Protein AF-A0A2S7WQJ2-F1 (afdb_monomer_lite)

pLDDT: mean 90.13, std 9.01, range [55.34, 98.56]

Structure (mmCIF, N/CA/C/O backbone):
data_AF-A0A2S7WQJ2-F1
#
_entry.id   AF-A0A2S7WQJ2-F1
#
loop_
_atom_site.group_PDB
_atom_site.id
_atom_site.type_symbol
_atom_site.label_atom_id
_atom_site.label_alt_id
_atom_site.label_comp_id
_atom_site.label_asym_id
_atom_site.label_entity_id
_atom_site.label_seq_id
_atom_site.pdbx_PDB_ins_code
_atom_site.Cartn_x
_atom_site.Cartn_y
_atom_site.Cartn_z
_atom_site.occupancy
_atom_site.B_iso_or_equiv
_atom_site.auth_seq_id
_atom_site.auth_comp_id
_atom_site.auth_asym_id
_atom_site.auth_atom_id
_atom_site.pdbx_PDB_model_num
ATOM 1 N N . MET A 1 1 ? -15.893 13.117 28.201 1.00 55.34 1 MET A N 1
ATOM 2 C CA . MET A 1 1 ? -14.650 12.796 27.458 1.00 55.34 1 MET A CA 1
ATOM 3 C C . MET A 1 1 ? -14.323 13.972 26.540 1.00 55.34 1 MET A C 1
ATOM 5 O O . MET A 1 1 ? -15.235 14.460 25.887 1.00 55.34 1 MET A O 1
ATOM 9 N N . LYS A 1 2 ? -13.095 14.519 26.555 1.00 57.72 2 LYS A N 1
ATOM 10 C CA . LYS A 1 2 ? -12.801 15.784 25.847 1.00 57.72 2 LYS A CA 1
ATOM 11 C C . LYS A 1 2 ? -12.823 15.557 24.320 1.00 57.72 2 LYS A C 1
ATOM 13 O O . LYS A 1 2 ? -11.988 14.787 23.847 1.00 57.72 2 LYS A O 1
ATOM 18 N N . PRO A 1 3 ? -13.682 16.249 23.545 1.00 74.06 3 PRO A N 1
ATOM 19 C CA . PRO A 1 3 ? -13.828 16.050 22.093 1.00 74.06 3 PRO A CA 1
ATOM 20 C C . PRO A 1 3 ? -12.509 16.197 21.312 1.00 74.06 3 PRO A C 1
ATOM 22 O O . PRO A 1 3 ? -12.320 15.578 20.270 1.00 74.06 3 PRO A O 1
ATOM 25 N N . LYS A 1 4 ? -11.538 16.936 21.863 1.00 71.38 4 LYS A N 1
ATOM 26 C CA . LYS A 1 4 ? -10.197 17.109 21.285 1.00 71.38 4 LYS A CA 1
ATOM 27 C C . LYS A 1 4 ? -9.395 15.804 21.138 1.00 71.38 4 LYS A C 1
ATOM 29 O O . LYS A 1 4 ? -8.679 15.662 20.154 1.00 71.38 4 LYS A O 1
ATOM 34 N N . LEU A 1 5 ? -9.500 14.856 22.077 1.00 70.69 5 LEU A N 1
ATOM 35 C CA . LEU A 1 5 ? -8.708 13.612 22.030 1.00 70.69 5 LEU A CA 1
ATOM 36 C C . LEU A 1 5 ? -9.205 12.647 20.945 1.00 70.69 5 LEU A C 1
ATOM 38 O O . LEU A 1 5 ? -8.396 11.973 20.311 1.00 70.69 5 LEU A O 1
ATOM 42 N N . LEU A 1 6 ? -10.518 12.631 20.696 1.00 76.50 6 LEU A N 1
ATOM 43 C CA . LEU A 1 6 ? -11.130 11.813 19.647 1.00 76.50 6 LEU A CA 1
ATOM 44 C C . LEU A 1 6 ? -10.655 12.259 18.253 1.00 76.50 6 LEU A C 1
ATOM 46 O O . LEU A 1 6 ? -10.334 11.432 17.402 1.00 76.50 6 LEU A O 1
ATOM 50 N N . ASN A 1 7 ? -10.528 13.576 18.058 1.00 84.50 7 ASN A N 1
ATOM 51 C CA . ASN A 1 7 ? -10.046 14.160 16.809 1.00 84.50 7 ASN A CA 1
ATOM 52 C C . ASN A 1 7 ? -8.595 13.758 16.509 1.00 84.50 7 ASN A C 1
ATOM 54 O O . ASN A 1 7 ? -8.299 13.348 15.391 1.00 84.50 7 ASN A O 1
ATOM 58 N N . ILE A 1 8 ? -7.695 13.821 17.499 1.00 88.06 8 ILE A N 1
ATOM 59 C CA . ILE A 1 8 ? -6.273 13.476 17.307 1.00 88.06 8 ILE A CA 1
ATOM 60 C C . ILE A 1 8 ? -6.120 12.025 16.850 1.00 88.06 8 ILE A C 1
ATOM 62 O O . ILE A 1 8 ? -5.426 11.759 15.872 1.00 88.06 8 ILE A O 1
ATOM 66 N N . GLN A 1 9 ? -6.795 11.089 17.519 1.00 88.75 9 GLN A N 1
ATOM 67 C CA . GLN A 1 9 ? -6.731 9.676 17.154 1.00 88.75 9 GLN A CA 1
ATOM 68 C C . GLN A 1 9 ? -7.254 9.428 15.735 1.00 88.75 9 GLN A C 1
ATOM 70 O O . GLN A 1 9 ? -6.659 8.657 14.985 1.00 88.75 9 GLN A O 1
ATOM 75 N N . PHE A 1 10 ? -8.344 10.096 15.355 1.00 89.94 10 PHE A N 1
ATOM 76 C CA . PHE A 1 10 ? -8.916 9.989 14.018 1.00 89.94 10 PHE A CA 1
ATOM 77 C C . PHE A 1 10 ? -7.954 10.480 12.929 1.00 89.94 10 PHE A C 1
ATOM 79 O O . PHE A 1 10 ? -7.767 9.795 11.922 1.00 89.94 10 PHE A O 1
ATOM 86 N N . TYR A 1 11 ? -7.310 11.632 13.134 1.00 93.44 11 TYR A N 1
ATOM 87 C CA . TYR A 1 11 ? -6.306 12.142 12.197 1.00 93.44 11 TYR A CA 1
ATOM 88 C C . TYR A 1 11 ? -5.066 11.251 12.141 1.00 93.44 11 TYR A C 1
ATOM 90 O O . TYR A 1 11 ? -4.542 11.012 11.055 1.00 93.44 11 TYR A O 1
ATOM 98 N N . LEU A 1 12 ? -4.640 10.703 13.280 1.00 94.94 12 LEU A N 1
ATOM 99 C CA . LEU A 1 12 ? -3.506 9.788 13.351 1.00 94.94 12 LEU A CA 1
ATOM 100 C C . LEU A 1 12 ? -3.778 8.500 12.566 1.00 94.94 12 LEU A C 1
ATOM 102 O O . LEU A 1 12 ? -2.970 8.114 11.727 1.00 94.94 12 LEU A O 1
ATOM 106 N N . PHE A 1 13 ? -4.949 7.889 12.764 1.00 94.69 13 PHE A N 1
ATOM 107 C CA . PHE A 1 13 ? -5.377 6.725 11.990 1.00 94.69 13 PHE A CA 1
ATOM 108 C C . PHE A 1 13 ? -5.424 7.034 10.490 1.00 94.69 13 PHE A C 1
ATOM 110 O O . PHE A 1 13 ? -4.854 6.296 9.691 1.00 94.69 13 PHE A O 1
ATOM 117 N N . LYS A 1 14 ? -6.041 8.156 10.095 1.00 94.94 14 LYS A N 1
ATOM 118 C CA . LYS A 1 14 ? -6.073 8.586 8.688 1.00 94.94 14 LYS A CA 1
ATOM 119 C C . LYS A 1 14 ? -4.675 8.742 8.095 1.00 94.94 14 LYS A C 1
ATOM 121 O O . LYS A 1 14 ? -4.445 8.263 6.990 1.00 94.94 14 LYS A O 1
ATOM 126 N N . GLY A 1 15 ? -3.757 9.373 8.826 1.00 96.62 15 GLY A N 1
ATOM 127 C CA . GLY A 1 15 ? -2.366 9.535 8.408 1.00 96.62 15 GLY A CA 1
ATOM 128 C C . GLY A 1 15 ? -1.667 8.192 8.199 1.00 96.62 15 GLY A C 1
ATOM 129 O O . GLY A 1 15 ? -1.062 7.982 7.152 1.00 96.62 15 GLY A O 1
ATOM 130 N N . ILE A 1 16 ? -1.829 7.253 9.140 1.00 97.12 16 ILE A N 1
ATOM 131 C CA . ILE A 1 16 ? -1.284 5.890 9.033 1.00 97.12 16 ILE A CA 1
ATOM 132 C C . ILE A 1 16 ? -1.826 5.184 7.789 1.00 97.12 16 ILE A C 1
ATOM 134 O O . ILE A 1 16 ? -1.049 4.594 7.046 1.00 97.12 16 ILE A O 1
ATOM 138 N N . ILE A 1 17 ? -3.134 5.271 7.523 1.00 97.12 17 ILE A N 1
ATOM 139 C CA . ILE A 1 17 ? -3.729 4.656 6.332 1.00 97.12 17 ILE A CA 1
ATOM 140 C C . ILE A 1 17 ? -3.196 5.289 5.050 1.00 97.12 17 ILE A C 1
ATOM 142 O O . ILE A 1 17 ? -2.812 4.556 4.146 1.00 97.12 17 ILE A O 1
ATOM 146 N N . ILE A 1 18 ? -3.154 6.620 4.951 1.00 96.44 18 ILE A N 1
ATOM 147 C CA . ILE A 1 18 ? -2.617 7.301 3.763 1.00 96.44 18 ILE A CA 1
ATOM 148 C C . ILE A 1 18 ? -1.172 6.858 3.518 1.00 96.44 18 ILE A C 1
ATOM 150 O O . ILE A 1 18 ? -0.812 6.507 2.396 1.00 96.44 18 ILE A O 1
ATOM 154 N N . TRP A 1 19 ? -0.365 6.789 4.575 1.00 96.94 19 TRP A N 1
ATOM 155 C CA . TRP A 1 19 ? 1.011 6.320 4.483 1.00 96.94 19 TRP A CA 1
ATOM 156 C C . TRP A 1 19 ? 1.116 4.836 4.092 1.00 96.94 19 TRP A C 1
ATOM 158 O O . TRP A 1 19 ? 1.955 4.470 3.269 1.00 96.94 19 TRP A O 1
ATOM 168 N N . SER A 1 20 ? 0.230 3.973 4.599 1.00 97.38 20 SER A N 1
ATOM 169 C CA . SER A 1 20 ? 0.109 2.576 4.158 1.00 97.38 20 SER A CA 1
ATOM 170 C C . SER A 1 20 ? -0.253 2.465 2.674 1.00 97.38 20 SER A C 1
ATOM 172 O O . SER A 1 20 ? 0.341 1.651 1.974 1.00 97.38 20 SER A O 1
ATOM 174 N N . ILE A 1 21 ? -1.170 3.299 2.168 1.00 97.06 21 ILE A N 1
ATOM 175 C CA . ILE A 1 21 ? -1.518 3.341 0.739 1.00 97.06 21 ILE A CA 1
ATOM 176 C C . ILE A 1 21 ? -0.277 3.701 -0.079 1.00 97.06 21 ILE A C 1
ATOM 178 O O . ILE A 1 21 ? 0.073 2.955 -0.989 1.00 97.06 21 ILE A O 1
ATOM 182 N N . ILE A 1 22 ? 0.426 4.780 0.282 1.00 95.25 22 ILE A N 1
ATOM 183 C CA . ILE A 1 22 ? 1.630 5.238 -0.428 1.00 95.25 22 ILE A CA 1
ATOM 184 C C . ILE A 1 22 ? 2.708 4.150 -0.437 1.00 95.25 22 ILE A C 1
ATOM 186 O O . ILE A 1 22 ? 3.202 3.781 -1.495 1.00 95.25 22 ILE A O 1
ATOM 190 N N . THR A 1 23 ? 3.044 3.591 0.726 1.00 94.94 23 THR A N 1
ATOM 191 C CA . THR A 1 23 ? 4.100 2.571 0.836 1.00 94.94 23 THR A CA 1
ATOM 192 C C . THR A 1 23 ? 3.726 1.263 0.139 1.00 94.94 23 THR A C 1
ATOM 194 O O . THR A 1 23 ? 4.587 0.612 -0.445 1.00 94.94 23 THR A O 1
ATOM 197 N N . SER A 1 24 ? 2.449 0.872 0.123 1.00 96.56 24 SER A N 1
ATOM 198 C CA . SER A 1 24 ? 2.006 -0.338 -0.592 1.00 96.56 24 SER A CA 1
ATOM 199 C C . SER A 1 24 ? 2.152 -0.254 -2.110 1.00 96.56 24 SER A C 1
ATOM 201 O O . SER A 1 24 ? 2.306 -1.295 -2.757 1.00 96.56 24 SER A O 1
ATOM 203 N N . LEU A 1 25 ? 2.243 0.955 -2.681 1.00 94.94 25 LEU A N 1
ATOM 204 C CA . LEU A 1 25 ? 2.564 1.132 -4.099 1.00 94.94 25 LEU A CA 1
ATOM 205 C C . LEU A 1 25 ? 3.942 0.561 -4.464 1.00 94.94 25 LEU A C 1
ATOM 207 O O . LEU A 1 25 ? 4.104 0.125 -5.600 1.00 94.94 25 LEU A O 1
ATOM 211 N N . PHE A 1 26 ? 4.890 0.455 -3.519 1.00 90.31 26 PHE A N 1
ATOM 212 C CA . PHE A 1 26 ? 6.176 -0.225 -3.744 1.00 90.31 26 PHE A CA 1
ATOM 213 C C . PHE A 1 26 ? 6.029 -1.714 -4.067 1.00 90.31 26 PHE A C 1
ATOM 215 O O . PHE A 1 26 ? 6.933 -2.305 -4.644 1.00 90.31 26 PHE A O 1
ATOM 222 N N . THR A 1 27 ? 4.900 -2.325 -3.707 1.00 92.94 27 THR A N 1
ATOM 223 C CA . THR A 1 27 ? 4.592 -3.719 -4.060 1.00 92.94 27 THR A CA 1
ATOM 224 C C . THR A 1 27 ? 3.614 -3.806 -5.220 1.00 92.94 27 THR A C 1
ATOM 226 O O . THR A 1 27 ? 3.778 -4.637 -6.110 1.00 92.94 27 THR A O 1
ATOM 229 N N . TRP A 1 28 ? 2.625 -2.912 -5.245 1.00 96.31 28 TRP A N 1
ATOM 230 C CA . TRP A 1 28 ? 1.549 -2.973 -6.219 1.00 96.31 28 TRP A CA 1
ATOM 231 C C . TRP A 1 28 ? 1.968 -2.513 -7.617 1.00 96.31 28 TRP A C 1
ATOM 233 O O . TRP A 1 28 ? 1.699 -3.217 -8.586 1.00 96.31 28 TRP A O 1
ATOM 243 N N . LEU A 1 29 ? 2.678 -1.383 -7.738 1.00 94.19 29 LEU A N 1
ATOM 244 C CA . LEU A 1 29 ? 3.115 -0.873 -9.043 1.00 94.19 29 LEU A CA 1
ATOM 245 C C . LEU A 1 29 ? 4.033 -1.864 -9.780 1.00 94.19 29 LEU A C 1
ATOM 247 O O . LEU A 1 29 ? 3.737 -2.163 -10.940 1.00 94.19 29 LEU A O 1
ATOM 251 N N . PRO A 1 30 ? 5.095 -2.419 -9.151 1.00 92.12 30 PRO A N 1
ATOM 252 C CA . PRO A 1 30 ? 5.914 -3.448 -9.785 1.00 92.12 30 PRO A CA 1
ATOM 253 C C . PRO A 1 30 ? 5.095 -4.650 -10.241 1.00 92.12 30 PRO A C 1
ATOM 255 O O . PRO A 1 30 ? 5.274 -5.106 -11.361 1.00 92.12 30 PRO A O 1
ATOM 258 N N . LEU A 1 31 ? 4.156 -5.131 -9.422 1.00 94.94 31 LEU A N 1
ATOM 259 C CA . LEU A 1 31 ? 3.361 -6.307 -9.760 1.00 94.94 31 LEU A CA 1
ATOM 260 C C . LEU A 1 31 ? 2.456 -6.076 -10.977 1.00 94.94 31 LEU A C 1
ATOM 262 O O . LEU A 1 31 ? 2.457 -6.894 -11.894 1.00 94.94 31 LEU A O 1
ATOM 266 N N . VAL A 1 32 ? 1.727 -4.955 -11.029 1.00 95.94 32 VAL A N 1
ATOM 267 C CA . VAL A 1 32 ? 0.885 -4.615 -12.192 1.00 95.94 32 VAL A CA 1
ATOM 268 C C . VAL A 1 32 ? 1.742 -4.453 -13.449 1.00 95.94 32 VAL A C 1
ATOM 270 O O . VAL A 1 32 ? 1.357 -4.921 -14.521 1.00 95.94 32 VAL A O 1
ATOM 273 N N . ARG A 1 33 ? 2.935 -3.858 -13.318 1.00 92.94 33 ARG A N 1
ATOM 274 C CA . ARG A 1 33 ? 3.884 -3.725 -14.429 1.00 92.94 33 ARG A CA 1
ATOM 275 C C . ARG A 1 33 ? 4.437 -5.074 -14.891 1.00 92.94 33 ARG A C 1
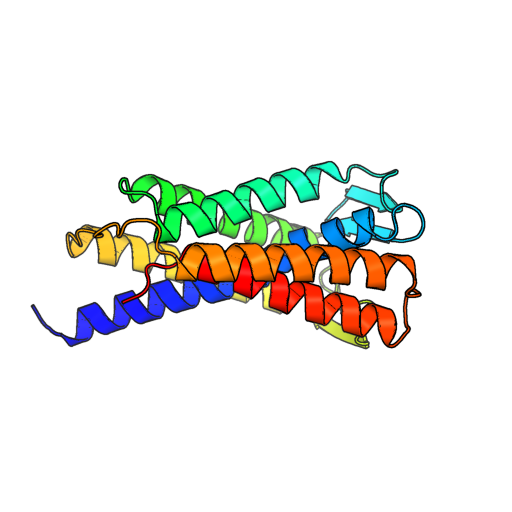ATOM 277 O O . ARG A 1 33 ? 4.529 -5.277 -16.095 1.00 92.94 33 ARG A O 1
ATOM 284 N N . ILE A 1 34 ? 4.756 -5.996 -13.980 1.00 92.88 34 ILE A N 1
ATOM 285 C CA . ILE A 1 34 ? 5.180 -7.369 -14.313 1.00 92.88 34 ILE A CA 1
ATOM 286 C C . ILE A 1 34 ? 4.064 -8.097 -15.067 1.00 92.88 34 ILE A C 1
ATOM 288 O O . ILE A 1 34 ? 4.340 -8.749 -16.064 1.00 92.88 34 ILE A O 1
ATOM 292 N N . ILE A 1 35 ? 2.805 -7.947 -14.646 1.00 94.62 35 ILE A N 1
ATOM 293 C CA . ILE A 1 35 ? 1.662 -8.565 -15.334 1.00 94.62 35 ILE A CA 1
ATOM 294 C C . ILE A 1 35 ? 1.484 -7.985 -16.743 1.00 94.62 35 ILE A C 1
ATOM 296 O O . ILE A 1 35 ? 1.283 -8.734 -17.693 1.00 94.62 35 ILE A O 1
ATOM 300 N N . GLY A 1 36 ? 1.555 -6.659 -16.892 1.00 93.50 36 GLY A N 1
ATOM 301 C CA . GLY A 1 36 ? 1.392 -6.005 -18.193 1.00 93.50 36 GLY A CA 1
ATOM 302 C C . GLY A 1 36 ? 2.587 -6.185 -19.131 1.00 93.50 36 GLY A C 1
ATOM 303 O O . GLY A 1 36 ? 2.408 -6.212 -20.344 1.00 93.50 36 GLY A O 1
ATOM 304 N N . LYS A 1 37 ? 3.805 -6.304 -18.590 1.00 90.25 37 LYS A N 1
ATOM 305 C CA . LYS A 1 37 ? 5.055 -6.350 -19.359 1.00 90.25 37 LYS A CA 1
ATOM 306 C C . LYS A 1 37 ? 6.084 -7.301 -18.713 1.00 90.25 37 LYS A C 1
ATOM 308 O O . LYS A 1 37 ? 7.101 -6.838 -18.184 1.00 90.25 37 LYS A O 1
ATOM 313 N N . PRO A 1 38 ? 5.847 -8.624 -18.769 1.00 87.50 38 PRO A N 1
ATOM 314 C CA . PRO A 1 38 ? 6.591 -9.627 -17.999 1.00 87.50 38 PRO A CA 1
ATOM 315 C C . PRO A 1 38 ? 8.053 -9.817 -18.406 1.00 87.50 38 PRO A C 1
ATOM 317 O O . PRO A 1 38 ? 8.797 -10.390 -17.622 1.00 87.50 38 PRO A O 1
ATOM 320 N N . ASP A 1 39 ? 8.482 -9.320 -19.568 1.00 84.38 39 ASP A N 1
ATOM 321 C CA . ASP A 1 39 ? 9.829 -9.597 -20.095 1.00 84.38 39 ASP A CA 1
ATOM 322 C C . ASP A 1 39 ? 10.762 -8.383 -20.117 1.00 84.38 39 ASP A C 1
ATOM 324 O O . ASP A 1 39 ? 11.903 -8.512 -20.527 1.00 84.38 39 ASP A O 1
ATOM 328 N N . LYS A 1 40 ? 10.290 -7.175 -19.771 1.00 79.94 40 LYS A N 1
ATOM 329 C CA . LYS A 1 40 ? 11.051 -5.926 -20.022 1.00 79.94 40 LYS A CA 1
ATOM 330 C C . LYS A 1 40 ? 11.161 -4.998 -18.813 1.00 79.94 40 LYS A C 1
ATOM 332 O O . LYS A 1 40 ? 11.480 -3.813 -18.967 1.00 79.94 40 LYS A O 1
ATOM 337 N N . TYR A 1 41 ? 10.835 -5.497 -17.622 1.00 80.56 41 TYR A N 1
ATOM 338 C CA . TYR A 1 41 ? 10.841 -4.703 -16.398 1.00 80.56 41 TYR A CA 1
ATOM 339 C C . TYR A 1 41 ? 11.871 -5.211 -15.395 1.00 80.56 41 TYR A C 1
ATOM 341 O O . TYR A 1 41 ? 11.645 -6.197 -14.702 1.00 80.56 41 TYR A O 1
ATOM 349 N N . TYR A 1 42 ? 12.976 -4.487 -15.268 1.00 83.31 42 TYR A N 1
ATOM 350 C CA . TYR A 1 42 ? 13.955 -4.743 -14.221 1.00 83.31 42 TYR A CA 1
ATOM 351 C C . TYR A 1 42 ? 13.475 -4.200 -12.882 1.00 83.31 42 TYR A C 1
ATOM 353 O O . TYR A 1 42 ? 13.095 -3.031 -12.766 1.00 83.31 42 TYR A O 1
ATOM 361 N N . TRP A 1 43 ? 13.547 -5.045 -11.863 1.00 84.44 43 TRP A N 1
ATOM 362 C CA . TRP A 1 43 ? 13.270 -4.674 -10.488 1.00 84.44 43 TRP A CA 1
ATOM 363 C C . TRP A 1 43 ? 14.335 -5.252 -9.561 1.00 84.44 43 TRP A C 1
ATOM 365 O O . TRP A 1 43 ? 14.949 -6.284 -9.831 1.00 84.44 43 TRP A O 1
ATOM 375 N N . GLY A 1 44 ? 14.559 -4.561 -8.450 1.00 78.12 44 GLY A N 1
ATOM 376 C CA . GLY A 1 44 ? 15.498 -4.975 -7.422 1.00 78.12 44 GLY A CA 1
ATOM 377 C C . GLY A 1 44 ? 15.074 -4.412 -6.079 1.00 78.12 44 GLY A C 1
ATOM 378 O O . GLY A 1 44 ? 14.741 -3.234 -5.972 1.00 78.12 44 GLY A O 1
ATOM 379 N N . ILE A 1 45 ? 15.051 -5.270 -5.067 1.00 74.44 45 ILE A N 1
ATOM 380 C CA . ILE A 1 45 ? 14.836 -4.912 -3.671 1.00 74.44 45 ILE A CA 1
ATOM 381 C C . ILE A 1 45 ? 15.907 -5.651 -2.873 1.00 74.44 45 ILE A C 1
ATOM 383 O O . ILE A 1 45 ? 15.905 -6.881 -2.807 1.00 74.44 45 ILE A O 1
ATOM 387 N N . LEU A 1 46 ? 16.815 -4.898 -2.246 1.00 75.75 46 LEU A N 1
ATOM 388 C CA . LEU A 1 46 ? 17.985 -5.453 -1.557 1.00 75.75 46 LEU A CA 1
ATOM 389 C C . LEU A 1 46 ? 18.846 -6.297 -2.518 1.00 75.75 46 LEU A C 1
ATOM 391 O O . LEU A 1 46 ? 19.038 -5.927 -3.672 1.00 75.75 46 LEU A O 1
ATOM 395 N N . ASN A 1 47 ? 19.337 -7.451 -2.055 1.00 74.88 47 ASN A N 1
ATOM 396 C CA . ASN A 1 47 ? 20.107 -8.410 -2.856 1.00 74.88 47 ASN A CA 1
ATOM 397 C C . ASN A 1 47 ? 19.231 -9.298 -3.755 1.00 74.88 47 ASN A C 1
ATOM 399 O O . ASN A 1 47 ? 19.720 -10.281 -4.307 1.00 74.88 47 ASN A O 1
ATOM 403 N N . VAL A 1 48 ? 17.933 -9.003 -3.858 1.00 78.00 48 VAL A N 1
ATOM 404 C CA . VAL A 1 48 ? 17.006 -9.753 -4.696 1.00 78.00 48 VAL A CA 1
ATOM 405 C C . VAL A 1 48 ? 16.629 -8.896 -5.891 1.00 78.00 48 VAL A C 1
ATOM 407 O O . VAL A 1 48 ? 16.010 -7.845 -5.745 1.00 78.00 48 VAL A O 1
ATOM 410 N N . SER A 1 49 ? 16.987 -9.355 -7.082 1.00 83.88 49 SER A N 1
ATOM 411 C CA . SER A 1 49 ? 16.668 -8.686 -8.336 1.00 83.88 49 SER A CA 1
ATOM 412 C C . SER A 1 49 ? 16.122 -9.669 -9.360 1.00 83.88 49 SER A C 1
ATOM 414 O O . SER A 1 49 ? 16.241 -10.888 -9.219 1.00 83.88 49 SER A O 1
ATOM 416 N N . GLY A 1 50 ? 15.468 -9.126 -10.378 1.00 83.06 50 GLY A N 1
ATOM 417 C CA . GLY A 1 50 ? 14.867 -9.911 -11.436 1.00 83.06 50 GLY A CA 1
ATOM 418 C C . GLY A 1 50 ? 14.497 -9.073 -12.646 1.00 83.06 50 GLY A C 1
ATOM 419 O O . GLY A 1 50 ? 14.343 -7.852 -12.567 1.00 83.06 50 GLY A O 1
ATOM 420 N N . GLU A 1 51 ? 14.322 -9.760 -13.768 1.00 84.50 51 GLU A N 1
ATOM 421 C CA . GLU A 1 51 ? 13.732 -9.201 -14.977 1.00 84.50 51 GLU A CA 1
ATOM 422 C C . GLU A 1 51 ? 12.320 -9.760 -15.137 1.00 84.50 51 GLU A C 1
ATOM 424 O O . GLU A 1 51 ? 12.108 -10.943 -15.407 1.00 84.50 51 GLU A O 1
ATOM 429 N N . GLY A 1 52 ? 11.351 -8.892 -14.871 1.00 80.44 52 GLY A N 1
ATOM 430 C CA . GLY A 1 52 ? 9.927 -9.146 -14.957 1.00 80.44 52 GLY A CA 1
ATOM 431 C C . GLY A 1 52 ? 9.499 -10.410 -14.212 1.00 80.44 52 GLY A C 1
ATOM 432 O O . GLY A 1 52 ? 9.712 -10.498 -12.998 1.00 80.44 52 GLY A O 1
ATOM 433 N N . ALA A 1 53 ? 8.884 -11.363 -14.914 1.00 85.38 53 ALA A N 1
ATOM 434 C CA . ALA A 1 53 ? 8.387 -12.614 -14.335 1.00 85.38 53 ALA A CA 1
ATOM 435 C C . ALA A 1 53 ? 9.470 -13.702 -14.171 1.00 85.38 53 ALA A C 1
ATOM 437 O O . ALA A 1 53 ? 9.219 -14.707 -13.510 1.00 85.38 53 ALA A O 1
ATOM 438 N N . ASN A 1 54 ? 10.674 -13.496 -14.718 1.00 85.19 54 ASN A N 1
ATOM 439 C CA . ASN A 1 54 ? 11.779 -14.459 -14.642 1.00 85.19 54 ASN A CA 1
ATOM 440 C C . ASN A 1 54 ? 12.566 -14.377 -13.317 1.00 85.19 54 ASN A C 1
ATOM 442 O O . ASN A 1 54 ? 13.396 -15.237 -13.034 1.00 85.19 54 ASN A O 1
ATOM 446 N N . GLY A 1 55 ? 12.315 -13.353 -12.494 1.00 84.25 55 GLY A N 1
ATOM 447 C CA . GLY A 1 55 ? 12.859 -13.233 -11.137 1.00 84.25 55 GLY A CA 1
ATOM 448 C C . GLY A 1 55 ? 11.917 -13.762 -10.045 1.00 84.25 55 GLY A C 1
ATOM 449 O O . GLY A 1 55 ? 10.815 -14.227 -10.333 1.00 84.25 55 GLY A O 1
ATOM 450 N N . PRO A 1 56 ? 12.285 -13.639 -8.757 1.00 88.19 56 PRO A N 1
ATOM 451 C CA . PRO A 1 56 ? 11.442 -14.046 -7.628 1.00 88.19 56 PRO A CA 1
ATOM 452 C C . PRO A 1 56 ? 10.283 -13.058 -7.361 1.00 88.19 56 PRO A C 1
ATOM 454 O O . PRO A 1 56 ? 10.142 -12.501 -6.272 1.00 88.19 56 PRO A O 1
ATOM 457 N N . TYR A 1 57 ? 9.420 -12.838 -8.360 1.00 88.69 57 TYR A N 1
ATOM 458 C CA . TYR A 1 57 ? 8.326 -11.855 -8.323 1.00 88.69 57 TYR A CA 1
ATOM 459 C C . TYR A 1 57 ? 7.253 -12.165 -7.264 1.00 88.69 57 TYR A C 1
ATOM 461 O O . TYR A 1 57 ? 6.468 -11.287 -6.899 1.00 88.69 57 TYR A O 1
ATOM 469 N N . TRP A 1 58 ? 7.227 -13.393 -6.733 1.00 90.31 58 TRP A N 1
ATOM 470 C CA . TRP A 1 58 ? 6.338 -13.813 -5.645 1.00 90.31 58 TRP A CA 1
ATOM 471 C C . TRP A 1 58 ? 6.463 -12.922 -4.400 1.00 90.31 58 TRP A C 1
ATOM 473 O O . TRP A 1 58 ? 5.495 -12.789 -3.653 1.00 90.31 58 TRP A O 1
ATOM 483 N N . ILE A 1 59 ? 7.606 -12.254 -4.199 1.00 90.81 59 ILE A N 1
ATOM 484 C CA . ILE A 1 59 ? 7.803 -11.287 -3.109 1.00 90.81 59 ILE A CA 1
ATOM 485 C C . ILE A 1 59 ? 6.775 -10.151 -3.202 1.00 90.81 59 ILE A C 1
ATOM 487 O O . ILE A 1 59 ? 6.190 -9.762 -2.189 1.00 90.81 59 ILE A O 1
ATOM 491 N N . PHE A 1 60 ? 6.481 -9.662 -4.411 1.00 93.12 60 PHE A N 1
ATOM 492 C CA . PHE A 1 60 ? 5.452 -8.641 -4.616 1.00 93.12 60 PHE A CA 1
ATOM 493 C C . PHE A 1 60 ? 4.044 -9.175 -4.357 1.00 93.12 60 PHE A C 1
ATOM 495 O O . PHE A 1 60 ? 3.209 -8.445 -3.832 1.00 93.12 60 PHE A O 1
ATOM 502 N N . VAL A 1 61 ? 3.781 -10.448 -4.668 1.00 94.81 61 VAL A N 1
ATOM 503 C CA . VAL A 1 61 ? 2.491 -11.101 -4.387 1.00 94.81 61 VAL A CA 1
ATOM 504 C C . VAL A 1 61 ? 2.265 -11.235 -2.878 1.00 94.81 61 VAL A C 1
ATOM 506 O O . VAL A 1 61 ? 1.176 -10.928 -2.387 1.00 94.81 61 VAL A O 1
ATOM 509 N N . LEU A 1 62 ? 3.293 -11.628 -2.119 1.00 95.12 62 LEU A N 1
ATOM 510 C CA . LEU A 1 62 ? 3.225 -11.668 -0.655 1.00 95.12 62 LEU A CA 1
ATOM 511 C C . LEU A 1 62 ? 3.044 -10.269 -0.063 1.00 95.12 62 LEU A C 1
ATOM 513 O O . LEU A 1 62 ? 2.193 -10.074 0.806 1.00 95.12 62 LEU A O 1
ATOM 517 N N . GLY A 1 63 ? 3.799 -9.291 -0.569 1.00 95.19 63 GLY A N 1
ATOM 518 C CA . GLY A 1 63 ? 3.667 -7.888 -0.185 1.00 95.19 63 GLY A CA 1
ATOM 519 C C . GLY A 1 63 ? 2.253 -7.356 -0.427 1.00 95.19 63 GLY A C 1
ATOM 520 O O . GLY A 1 63 ? 1.639 -6.812 0.489 1.00 95.19 63 GLY A O 1
ATOM 521 N N . LEU A 1 64 ? 1.690 -7.602 -1.613 1.00 96.19 64 LEU A N 1
ATOM 522 C CA . LEU A 1 64 ? 0.313 -7.245 -1.944 1.00 96.19 64 LEU A CA 1
ATOM 523 C C . LEU A 1 64 ? -0.688 -7.921 -1.003 1.00 96.19 64 LEU A C 1
ATOM 525 O O . LEU A 1 64 ? -1.595 -7.263 -0.498 1.00 96.19 64 LEU A O 1
ATOM 529 N N . THR A 1 65 ? -0.529 -9.221 -0.752 1.00 97.12 65 THR A N 1
ATOM 530 C CA . THR A 1 65 ? -1.419 -9.979 0.139 1.00 97.12 65 THR A CA 1
ATOM 531 C C . THR A 1 65 ? -1.441 -9.362 1.535 1.00 97.12 65 THR A C 1
ATOM 533 O O . THR A 1 65 ? -2.514 -9.161 2.113 1.00 97.12 65 THR A O 1
ATOM 536 N N . LEU A 1 66 ? -0.272 -8.989 2.060 1.00 97.44 66 LEU A N 1
ATOM 537 C CA . LEU A 1 66 ? -0.161 -8.302 3.340 1.00 97.44 66 LEU A CA 1
ATOM 538 C C . LEU A 1 66 ? -0.785 -6.898 3.297 1.00 97.44 66 LEU A C 1
ATOM 540 O O . LEU A 1 66 ? -1.533 -6.545 4.208 1.00 97.44 66 LEU A O 1
ATOM 544 N N . ALA A 1 67 ? -0.532 -6.117 2.244 1.00 97.38 67 ALA A N 1
ATOM 545 C CA . ALA A 1 67 ? -1.088 -4.774 2.081 1.00 97.38 67 ALA A CA 1
ATOM 546 C C . ALA A 1 67 ? -2.625 -4.785 1.998 1.00 97.38 67 ALA A C 1
ATOM 548 O O . ALA A 1 67 ? -3.288 -4.013 2.691 1.00 97.38 67 ALA A O 1
ATOM 549 N N . VAL A 1 68 ? -3.210 -5.696 1.214 1.00 97.56 68 VAL A N 1
ATOM 550 C CA . VAL A 1 68 ? -4.668 -5.883 1.141 1.00 97.56 68 VAL A CA 1
ATOM 551 C C . VAL A 1 68 ? -5.215 -6.333 2.492 1.00 97.56 68 VAL A C 1
ATOM 553 O O . VAL A 1 68 ? -6.207 -5.774 2.953 1.00 97.56 68 VAL A O 1
ATOM 556 N N . SER A 1 69 ? -4.552 -7.281 3.163 1.00 97.50 69 SER A N 1
ATOM 557 C CA . SER A 1 69 ? -4.959 -7.749 4.496 1.00 97.50 69 SER A CA 1
ATOM 558 C C . SER A 1 69 ? -4.969 -6.613 5.519 1.00 97.50 69 SER A C 1
ATOM 560 O O . SER A 1 69 ? -5.921 -6.498 6.287 1.00 97.50 69 SER A O 1
ATOM 562 N N . LEU A 1 70 ? -3.955 -5.742 5.493 1.00 97.25 70 LEU A N 1
ATOM 563 C CA . LEU A 1 70 ? -3.864 -4.532 6.311 1.00 97.25 70 LEU A CA 1
ATOM 564 C C . LEU A 1 70 ? -5.012 -3.564 6.036 1.00 97.25 70 LEU A C 1
ATOM 566 O O . LEU A 1 70 ? -5.665 -3.090 6.964 1.00 97.25 70 LEU A O 1
ATOM 570 N N . LEU A 1 71 ? -5.248 -3.238 4.766 1.00 96.94 71 LEU A N 1
ATOM 571 C CA . LEU A 1 71 ? -6.240 -2.232 4.386 1.00 96.94 71 LEU A CA 1
ATOM 572 C C . LEU A 1 71 ? -7.655 -2.747 4.656 1.00 96.94 71 LEU A C 1
ATOM 574 O O . LEU A 1 71 ? -8.495 -2.019 5.180 1.00 96.94 71 LEU A O 1
ATOM 578 N N . TYR A 1 72 ? -7.903 -4.025 4.383 1.00 96.94 72 TYR A N 1
ATOM 579 C CA . TYR A 1 72 ? -9.158 -4.680 4.714 1.00 96.94 72 TYR A CA 1
ATOM 580 C C . TYR A 1 72 ? -9.382 -4.736 6.231 1.00 96.94 72 TYR A C 1
ATOM 582 O O . TYR A 1 72 ? -10.442 -4.332 6.720 1.00 96.94 72 TYR A O 1
ATOM 590 N N . SER A 1 73 ? -8.382 -5.180 7.002 1.00 96.12 73 SER A N 1
ATOM 591 C CA . SER A 1 73 ? -8.499 -5.295 8.458 1.00 96.12 73 SER A CA 1
ATOM 592 C C . SER A 1 73 ? -8.685 -3.940 9.136 1.00 96.12 73 SER A C 1
ATOM 594 O O . SER A 1 73 ? -9.402 -3.857 10.134 1.00 96.12 73 SER A O 1
ATOM 596 N N . ALA A 1 74 ? -8.111 -2.866 8.590 1.00 95.00 74 ALA A N 1
ATOM 597 C CA . ALA A 1 74 ? -8.268 -1.514 9.111 1.00 95.00 74 ALA A CA 1
ATOM 598 C C . ALA A 1 74 ? -9.731 -1.035 9.124 1.00 95.00 74 ALA A C 1
ATOM 600 O O . ALA A 1 74 ? -10.112 -0.295 10.038 1.00 95.00 74 ALA A O 1
ATOM 601 N N . PHE A 1 75 ? -10.545 -1.472 8.154 1.00 94.75 75 PHE A N 1
ATOM 602 C CA . PHE A 1 75 ? -11.910 -0.973 7.951 1.00 94.75 75 PHE A CA 1
ATOM 603 C C . PHE A 1 75 ? -13.029 -1.991 8.185 1.00 94.75 75 PHE A C 1
ATOM 605 O O . PHE A 1 75 ? -14.157 -1.581 8.457 1.00 94.75 75 PHE A O 1
ATOM 612 N N . ARG A 1 76 ? -12.766 -3.297 8.054 1.00 93.69 76 ARG A N 1
ATOM 613 C CA . ARG A 1 76 ? -13.828 -4.322 8.002 1.00 93.69 76 ARG A CA 1
ATOM 614 C C . ARG A 1 76 ? -13.739 -5.404 9.072 1.00 93.69 76 ARG A C 1
ATOM 616 O O . ARG A 1 76 ? -14.698 -6.152 9.238 1.00 93.69 76 ARG A O 1
ATOM 623 N N . VAL A 1 77 ? -12.643 -5.493 9.824 1.00 93.38 77 VAL A N 1
ATOM 624 C CA . VAL A 1 77 ? -12.451 -6.562 10.818 1.00 93.38 77 VAL A CA 1
ATOM 625 C C . VAL A 1 77 ? -12.815 -6.094 12.229 1.00 93.38 77 VAL A C 1
ATOM 627 O O . VAL A 1 77 ? -12.408 -5.023 12.675 1.00 93.38 77 VAL A O 1
ATOM 630 N N . LYS A 1 78 ? -13.587 -6.924 12.952 1.00 89.94 78 LYS A N 1
ATOM 631 C CA . LYS A 1 78 ? -14.137 -6.586 14.285 1.00 89.94 78 LYS A CA 1
ATOM 632 C C . LYS A 1 78 ? -13.063 -6.634 15.352 1.00 89.94 78 LYS A C 1
ATOM 634 O O . LYS A 1 78 ? -12.977 -5.764 16.214 1.00 89.94 78 LYS A O 1
ATOM 639 N N . ALA A 1 79 ? -12.252 -7.681 15.288 1.00 91.81 79 ALA A N 1
ATOM 640 C CA . ALA A 1 79 ? -11.138 -7.890 16.186 1.00 91.81 79 ALA A CA 1
ATOM 641 C C . ALA A 1 79 ? -9.979 -6.969 15.776 1.00 91.81 79 ALA A C 1
ATOM 643 O O . ALA A 1 79 ? -9.160 -7.307 14.925 1.00 91.81 79 ALA A O 1
ATOM 644 N N . ARG A 1 80 ? -9.924 -5.789 16.404 1.00 92.50 80 ARG A N 1
ATOM 645 C CA . ARG A 1 80 ? -8.945 -4.720 16.125 1.00 92.50 80 ARG A CA 1
ATOM 646 C C . ARG A 1 80 ? -7.490 -5.149 16.264 1.00 92.50 80 ARG A C 1
ATOM 648 O O . ARG A 1 80 ? -6.623 -4.572 15.617 1.00 92.50 80 ARG A O 1
ATOM 655 N N . ILE A 1 81 ? -7.233 -6.204 17.037 1.00 94.75 81 ILE A N 1
ATOM 656 C CA . ILE A 1 81 ? -5.905 -6.807 17.147 1.00 94.75 81 ILE A CA 1
ATOM 657 C C . ILE A 1 81 ? -5.338 -7.209 15.780 1.00 94.75 81 ILE A C 1
ATOM 659 O O . ILE A 1 81 ? -4.156 -6.992 15.539 1.00 94.75 81 ILE A O 1
ATOM 663 N N . TYR A 1 82 ? -6.173 -7.699 14.855 1.00 95.75 82 TYR A N 1
ATOM 664 C CA . TYR A 1 82 ? -5.719 -8.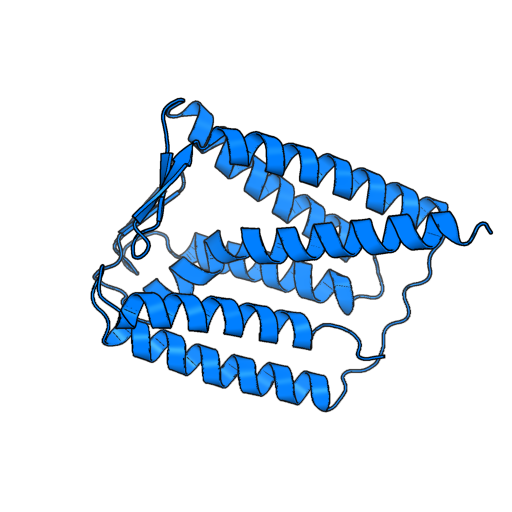023 13.504 1.00 95.75 82 TYR A CA 1
ATOM 665 C C . TYR A 1 82 ? -5.260 -6.773 12.761 1.00 95.75 82 TYR A C 1
ATOM 667 O O . TYR A 1 82 ? -4.186 -6.798 12.172 1.00 95.75 82 TYR A O 1
ATOM 675 N N . SER A 1 83 ? -6.010 -5.669 12.854 1.00 95.38 83 SER A N 1
ATOM 676 C CA . SER A 1 83 ? -5.615 -4.381 12.274 1.00 95.38 83 SER A CA 1
ATOM 677 C C . SER A 1 83 ? -4.266 -3.918 12.824 1.00 95.38 83 SER A C 1
ATOM 679 O O . SER A 1 83 ? -3.391 -3.537 12.050 1.00 95.38 83 SER A O 1
ATOM 681 N N . TYR A 1 84 ? -4.069 -4.006 14.144 1.00 96.19 84 TYR A N 1
ATOM 682 C CA . TYR A 1 84 ? -2.816 -3.618 14.798 1.00 96.19 84 TYR A CA 1
ATOM 683 C C . TYR A 1 84 ? -1.636 -4.455 14.309 1.00 96.19 84 TYR A C 1
ATOM 685 O O . TYR A 1 84 ? -0.617 -3.894 13.916 1.00 96.19 84 TYR A O 1
ATOM 693 N N . ILE A 1 85 ? -1.795 -5.782 14.290 1.00 97.25 85 ILE A N 1
ATOM 694 C CA . ILE A 1 85 ? -0.753 -6.714 13.854 1.00 97.25 85 ILE A CA 1
ATOM 695 C C . ILE A 1 85 ? -0.404 -6.460 12.391 1.00 97.25 85 ILE A C 1
ATOM 697 O O . ILE A 1 85 ? 0.767 -6.278 12.081 1.00 97.25 85 ILE A O 1
ATOM 701 N N . THR A 1 86 ? -1.390 -6.396 11.492 1.00 97.44 86 THR A N 1
ATOM 702 C CA . THR A 1 86 ? -1.116 -6.219 10.059 1.00 97.44 86 THR A CA 1
ATOM 703 C C . THR A 1 86 ? -0.492 -4.860 9.751 1.00 97.44 86 THR A C 1
ATOM 705 O O . THR A 1 86 ? 0.439 -4.798 8.954 1.00 97.44 86 THR A O 1
ATOM 708 N N . ILE A 1 87 ? -0.953 -3.782 10.408 1.00 97.38 87 ILE A N 1
ATOM 709 C CA . ILE A 1 87 ? -0.374 -2.438 10.255 1.00 97.38 87 ILE A CA 1
ATOM 710 C C . ILE A 1 87 ? 1.071 -2.422 10.743 1.00 97.38 87 ILE A C 1
ATOM 712 O O . ILE A 1 87 ? 1.955 -1.958 10.026 1.00 97.38 87 ILE A O 1
ATOM 716 N N . LEU A 1 88 ? 1.329 -2.958 11.936 1.00 97.56 88 LEU A N 1
ATOM 717 C CA . LEU A 1 88 ? 2.674 -2.984 12.491 1.00 97.56 88 LEU A CA 1
ATOM 718 C C . LEU A 1 88 ? 3.614 -3.853 11.647 1.00 97.56 88 LEU A C 1
ATOM 720 O O . LEU A 1 88 ? 4.715 -3.413 11.336 1.00 97.56 88 LEU A O 1
ATOM 724 N N . LEU A 1 89 ? 3.173 -5.044 11.228 1.00 97.44 89 LEU A N 1
ATOM 725 C CA . LEU A 1 89 ? 3.960 -5.956 10.396 1.00 97.44 89 LEU A CA 1
ATOM 726 C C . LEU A 1 89 ? 4.352 -5.301 9.063 1.00 97.44 89 LEU A C 1
ATOM 728 O O . LEU A 1 89 ? 5.513 -5.362 8.671 1.00 97.44 89 LEU A O 1
ATOM 732 N N . TRP A 1 90 ? 3.404 -4.635 8.396 1.00 97.62 90 TRP A N 1
ATOM 733 C CA . TRP A 1 90 ? 3.664 -3.913 7.150 1.00 97.62 90 TRP A CA 1
ATOM 734 C C . TRP A 1 90 ? 4.716 -2.817 7.327 1.00 97.62 90 TRP A C 1
ATOM 736 O O . TRP A 1 90 ? 5.681 -2.756 6.572 1.00 97.62 90 TRP A O 1
ATOM 746 N N . HIS A 1 91 ? 4.564 -1.963 8.340 1.00 97.25 91 HIS A N 1
ATOM 747 C CA . HIS A 1 91 ? 5.493 -0.847 8.541 1.00 97.25 91 HIS A CA 1
ATOM 748 C C . HIS A 1 91 ? 6.857 -1.297 9.072 1.00 97.25 91 HIS A C 1
ATOM 750 O O . HIS A 1 91 ? 7.861 -0.672 8.742 1.00 97.25 91 HIS A O 1
ATOM 756 N N . LEU A 1 92 ? 6.932 -2.407 9.814 1.00 96.81 92 LEU A N 1
ATOM 757 C CA . LEU A 1 92 ? 8.206 -3.045 10.159 1.00 96.81 92 LEU A CA 1
ATOM 758 C C . LEU A 1 92 ? 8.903 -3.616 8.922 1.00 96.81 92 LEU A C 1
ATOM 760 O O . LEU A 1 92 ? 10.116 -3.469 8.798 1.00 96.81 92 LEU A O 1
ATOM 764 N N . LEU A 1 93 ? 8.154 -4.217 7.993 1.00 95.19 93 LEU A N 1
ATOM 765 C CA . LEU A 1 93 ? 8.699 -4.683 6.719 1.00 95.19 93 LEU A CA 1
ATOM 766 C C . LEU A 1 93 ? 9.235 -3.509 5.890 1.00 95.19 93 LEU A C 1
ATOM 768 O O . LEU A 1 93 ? 10.370 -3.565 5.427 1.00 95.19 93 LEU A O 1
ATOM 772 N N . VAL A 1 94 ? 8.463 -2.426 5.747 1.00 93.81 94 VAL A N 1
ATOM 773 C CA . VAL A 1 94 ? 8.909 -1.205 5.051 1.00 93.81 94 VAL A CA 1
ATOM 774 C C . VAL A 1 94 ? 10.167 -0.635 5.708 1.00 93.81 94 VAL A C 1
ATOM 776 O O . VAL A 1 94 ? 11.140 -0.353 5.013 1.00 93.81 94 VAL A O 1
ATOM 779 N N . LEU A 1 95 ? 10.182 -0.512 7.040 1.00 95.25 95 LEU A N 1
ATOM 780 C CA . LEU A 1 95 ? 11.350 -0.045 7.785 1.00 95.25 95 LEU A CA 1
ATOM 781 C C . LEU A 1 95 ? 12.570 -0.936 7.530 1.00 95.25 95 LEU A C 1
ATOM 783 O O . LEU A 1 95 ? 13.645 -0.416 7.246 1.00 95.25 95 LEU A O 1
ATOM 787 N N . TYR A 1 96 ? 12.403 -2.258 7.594 1.00 93.69 96 TYR A N 1
ATOM 788 C CA . TYR A 1 96 ? 13.471 -3.214 7.321 1.00 93.69 96 TYR A CA 1
ATOM 789 C C . TYR A 1 96 ? 14.043 -3.032 5.911 1.00 93.69 96 TYR A C 1
ATOM 791 O O . TYR A 1 96 ? 15.252 -2.869 5.767 1.00 93.69 96 TYR A O 1
ATOM 799 N N . LEU A 1 97 ? 13.191 -2.990 4.881 1.00 90.19 97 LEU A N 1
ATOM 800 C CA . LEU A 1 97 ? 13.624 -2.816 3.491 1.00 90.19 97 LEU A CA 1
ATOM 801 C C . LEU A 1 97 ? 14.407 -1.514 3.294 1.00 90.19 97 LEU A C 1
ATOM 803 O O . LEU A 1 97 ? 15.463 -1.504 2.665 1.00 90.19 97 LEU A O 1
ATOM 807 N N . VAL A 1 98 ? 13.911 -0.420 3.865 1.00 90.25 98 VAL A N 1
ATOM 808 C CA . VAL A 1 98 ? 14.526 0.900 3.723 1.00 90.25 98 VAL A CA 1
ATOM 809 C C . VAL A 1 98 ? 15.847 1.000 4.495 1.00 90.25 98 VAL A C 1
ATOM 811 O O . VAL A 1 98 ? 16.822 1.527 3.965 1.00 90.25 98 VAL A O 1
ATOM 814 N N . VAL A 1 99 ? 15.917 0.461 5.719 1.00 91.94 99 VAL A N 1
ATOM 815 C CA . VAL A 1 99 ? 17.157 0.422 6.516 1.00 91.94 99 VAL A CA 1
ATOM 816 C C . VAL A 1 99 ? 18.210 -0.440 5.834 1.00 91.94 99 VAL A C 1
ATOM 818 O O . VAL A 1 99 ? 19.356 -0.017 5.721 1.00 91.94 99 VAL A O 1
ATOM 821 N N . MET A 1 100 ? 17.837 -1.622 5.345 1.00 90.19 100 MET A N 1
ATOM 822 C CA . MET A 1 100 ? 18.776 -2.499 4.651 1.00 90.19 100 MET A CA 1
ATOM 823 C C . MET A 1 100 ? 19.287 -1.860 3.354 1.00 90.19 100 MET A C 1
ATOM 825 O O . MET A 1 100 ? 20.489 -1.906 3.104 1.00 90.19 100 MET A O 1
ATOM 829 N N . GLY A 1 101 ? 18.424 -1.187 2.584 1.00 85.81 101 GLY A N 1
ATOM 830 C CA . GLY A 1 101 ? 18.853 -0.411 1.416 1.00 85.81 101 GLY A CA 1
ATOM 831 C C . GLY A 1 101 ? 19.825 0.718 1.783 1.00 85.81 101 GLY A C 1
ATOM 832 O O . GLY A 1 101 ? 20.860 0.879 1.142 1.00 85.81 101 GLY A O 1
ATOM 833 N N . PHE A 1 102 ? 19.549 1.453 2.864 1.00 87.88 102 PHE A N 1
ATOM 834 C CA . PHE A 1 102 ? 20.437 2.508 3.362 1.00 87.88 102 PHE A CA 1
ATOM 835 C C . PHE A 1 102 ? 21.795 1.976 3.854 1.00 87.88 102 PHE A C 1
ATOM 837 O O . PHE A 1 102 ? 22.822 2.621 3.651 1.00 87.88 102 PHE A O 1
ATOM 844 N N . LEU A 1 103 ? 21.822 0.801 4.493 1.00 89.75 103 LEU A N 1
ATOM 845 C CA . LEU A 1 103 ? 23.057 0.178 4.980 1.00 89.75 103 LEU A CA 1
ATOM 846 C C . LEU A 1 103 ? 23.945 -0.354 3.847 1.00 89.75 103 LEU A C 1
ATOM 848 O O . LEU A 1 103 ? 25.163 -0.380 4.010 1.00 89.75 103 LEU A O 1
ATOM 852 N N . GLN A 1 104 ? 23.360 -0.768 2.720 1.00 86.12 104 GLN A N 1
ATOM 853 C CA . GLN A 1 104 ? 24.111 -1.250 1.556 1.00 86.12 104 GLN A CA 1
ATOM 854 C C . GLN A 1 104 ? 24.851 -0.123 0.833 1.00 86.12 104 GLN A C 1
ATOM 856 O O . GLN A 1 104 ? 25.994 -0.306 0.421 1.00 86.12 104 GLN A O 1
ATOM 861 N N . SER A 1 105 ? 24.230 1.049 0.705 1.00 82.00 105 SER A N 1
ATOM 862 C CA . SER A 1 105 ? 24.904 2.244 0.203 1.00 82.00 105 SER A CA 1
ATOM 863 C C . SER A 1 105 ? 24.239 3.499 0.765 1.00 82.00 105 SER A C 1
ATOM 865 O O . SER A 1 105 ? 23.057 3.765 0.534 1.00 82.00 105 SER A O 1
ATOM 867 N 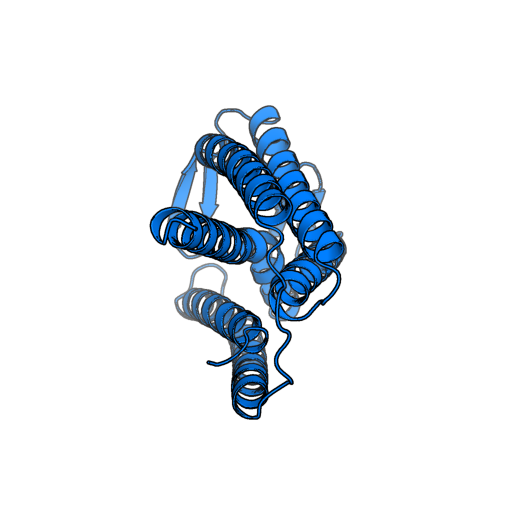N . LYS A 1 106 ? 25.019 4.292 1.506 1.00 72.00 106 LYS A N 1
ATOM 868 C CA . LYS A 1 106 ? 24.548 5.527 2.156 1.00 72.00 106 LYS A CA 1
ATOM 869 C C . LYS A 1 106 ? 24.157 6.610 1.150 1.00 72.00 106 LYS A C 1
ATOM 871 O O . LYS A 1 106 ? 23.291 7.426 1.457 1.00 72.00 106 LYS A O 1
ATOM 876 N N . ASP A 1 107 ? 24.742 6.554 -0.043 1.00 77.88 107 ASP A N 1
ATOM 877 C CA . ASP A 1 107 ? 24.485 7.476 -1.150 1.00 77.88 107 ASP A CA 1
ATOM 878 C C . ASP A 1 107 ? 23.395 6.951 -2.100 1.00 77.88 107 ASP A C 1
ATOM 880 O O . ASP A 1 107 ? 23.164 7.523 -3.164 1.00 77.88 107 ASP A O 1
ATOM 884 N N . THR A 1 108 ? 22.701 5.864 -1.733 1.00 77.25 108 THR A N 1
ATOM 885 C CA . THR A 1 108 ? 21.614 5.317 -2.554 1.00 77.25 108 THR A CA 1
ATOM 886 C C . THR A 1 108 ? 20.493 6.338 -2.698 1.00 77.25 108 THR A C 1
ATOM 888 O O . THR A 1 108 ? 19.870 6.768 -1.718 1.00 77.25 108 THR A O 1
ATOM 891 N N . THR A 1 109 ? 20.188 6.674 -3.945 1.00 78.56 109 THR A N 1
ATOM 892 C CA . THR A 1 109 ? 18.986 7.406 -4.321 1.00 78.56 109 THR A CA 1
ATOM 893 C C . THR A 1 109 ? 17.927 6.436 -4.829 1.00 78.56 109 THR A C 1
ATOM 895 O O . THR A 1 109 ? 18.214 5.409 -5.444 1.00 78.56 109 THR A O 1
ATOM 898 N N . ILE A 1 110 ? 16.667 6.749 -4.548 1.00 72.69 110 ILE A N 1
ATOM 899 C CA . ILE A 1 110 ? 15.533 6.069 -5.164 1.00 72.69 110 ILE A CA 1
ATOM 900 C C . ILE A 1 110 ? 15.228 6.801 -6.453 1.00 72.69 110 ILE A C 1
ATOM 902 O O . ILE A 1 110 ? 14.870 7.975 -6.415 1.00 72.69 110 ILE A O 1
ATOM 906 N N . GLN A 1 111 ? 15.358 6.091 -7.568 1.00 73.00 111 GLN A N 1
ATOM 907 C CA . GLN A 1 111 ? 15.058 6.608 -8.894 1.00 73.00 111 GLN A CA 1
ATOM 908 C C . GLN A 1 111 ? 13.703 6.091 -9.361 1.00 73.00 111 GLN A C 1
ATOM 910 O O . GLN A 1 111 ? 13.466 4.885 -9.468 1.00 73.00 111 GLN A O 1
ATOM 915 N N . GLY A 1 112 ? 12.800 7.009 -9.681 1.00 65.62 112 GLY A N 1
ATOM 916 C CA . GLY A 1 112 ? 11.538 6.648 -10.296 1.00 65.62 112 GLY A CA 1
ATOM 917 C C . GLY A 1 112 ? 11.641 6.533 -11.807 1.00 65.62 112 GLY A C 1
ATOM 918 O O . GLY A 1 112 ? 11.659 7.542 -12.517 1.00 65.62 112 GLY A O 1
ATOM 919 N N . GLN A 1 113 ? 11.625 5.301 -12.312 1.00 63.44 113 GLN A N 1
ATOM 920 C CA . GLN A 1 113 ? 11.515 5.046 -13.747 1.00 63.44 113 GLN A CA 1
ATOM 921 C C . GLN A 1 113 ? 10.193 5.625 -14.290 1.00 63.44 113 GLN A C 1
ATOM 923 O O . GLN A 1 113 ? 9.117 5.278 -13.807 1.00 63.44 113 GLN A O 1
ATOM 928 N N . GLY A 1 114 ? 10.286 6.525 -15.275 1.00 60.47 114 GLY A N 1
ATOM 929 C CA . GLY A 1 114 ? 9.150 7.167 -15.954 1.00 60.47 114 GLY A CA 1
ATOM 930 C C . GLY A 1 114 ? 8.868 8.623 -15.554 1.00 60.47 114 GLY A C 1
ATOM 931 O O . GLY A 1 114 ? 8.308 9.361 -16.358 1.00 60.47 114 GLY A O 1
ATOM 932 N N . LEU A 1 115 ? 9.280 9.066 -14.358 1.00 59.00 115 LEU A N 1
ATOM 933 C CA . LEU A 1 115 ? 9.040 10.440 -13.869 1.00 59.00 115 LEU A CA 1
ATOM 934 C C . LEU A 1 115 ? 10.325 11.223 -13.532 1.00 59.00 115 LEU A C 1
ATOM 936 O O . LEU A 1 115 ? 10.228 12.356 -13.078 1.00 59.00 115 LEU A O 1
ATOM 940 N N . HIS A 1 116 ? 11.512 10.639 -13.755 1.00 69.31 116 HIS A N 1
ATOM 941 C CA . HIS A 1 116 ? 12.829 11.281 -13.565 1.00 69.31 116 HIS A CA 1
ATOM 942 C C . HIS A 1 116 ? 13.020 11.964 -12.198 1.00 69.31 116 HIS A C 1
ATOM 944 O O . HIS A 1 116 ? 13.664 13.004 -12.091 1.00 69.31 116 HIS A O 1
ATOM 950 N N . TRP A 1 117 ? 12.445 11.383 -11.147 1.00 74.56 117 TRP A N 1
ATOM 951 C CA . TRP A 1 117 ? 12.559 11.888 -9.784 1.00 74.56 117 TRP A CA 1
ATOM 952 C C . TRP A 1 117 ? 13.568 11.049 -9.003 1.00 74.56 117 TRP A C 1
ATOM 954 O O . TRP A 1 117 ? 13.585 9.821 -9.131 1.00 74.56 117 TRP A O 1
ATOM 964 N N . GLU A 1 118 ? 14.397 11.724 -8.206 1.00 80.94 118 GLU A N 1
ATOM 965 C CA . GLU A 1 118 ? 15.434 11.112 -7.379 1.00 80.94 118 GLU A CA 1
ATOM 966 C C . GLU A 1 118 ? 15.373 11.669 -5.959 1.00 80.94 118 GLU A C 1
ATOM 968 O O . GLU A 1 118 ? 15.342 12.884 -5.763 1.00 80.94 118 GLU A O 1
ATOM 973 N N . PHE A 1 119 ? 15.354 10.785 -4.962 1.00 80.62 119 PHE A N 1
ATOM 974 C CA . PHE A 1 119 ? 15.359 11.180 -3.552 1.00 80.62 119 PHE A CA 1
ATOM 975 C C . PHE A 1 119 ? 16.344 10.330 -2.756 1.00 80.62 119 PHE A C 1
ATOM 977 O O . PHE A 1 119 ? 16.442 9.125 -3.000 1.00 80.62 119 PHE A O 1
ATOM 984 N N . PRO A 1 120 ? 17.056 10.915 -1.781 1.00 84.94 120 PRO A N 1
ATOM 985 C CA . PRO A 1 120 ? 17.983 10.154 -0.964 1.00 84.94 120 PRO A CA 1
ATOM 986 C C . PRO A 1 120 ? 17.220 9.205 -0.027 1.00 84.94 120 PRO A C 1
ATOM 988 O O . PRO A 1 120 ? 16.254 9.596 0.636 1.00 84.94 120 PRO A O 1
ATOM 991 N N . ILE A 1 121 ? 17.669 7.948 0.055 1.00 84.88 121 ILE A N 1
ATOM 992 C CA . ILE A 1 121 ? 16.957 6.878 0.774 1.00 84.88 121 ILE A CA 1
ATOM 993 C C . ILE A 1 121 ? 16.795 7.153 2.283 1.00 84.88 121 ILE A C 1
ATOM 995 O O . ILE A 1 121 ? 15.847 6.668 2.901 1.00 84.88 121 ILE A O 1
ATOM 999 N N . TRP A 1 122 ? 17.658 7.981 2.890 1.00 84.75 122 TRP A N 1
ATOM 1000 C CA . TRP A 1 122 ? 17.583 8.318 4.321 1.00 84.75 122 TRP A CA 1
ATOM 1001 C C . TRP A 1 122 ? 16.275 9.030 4.708 1.00 84.75 122 TRP A C 1
ATOM 1003 O O . TRP A 1 122 ? 15.793 8.854 5.829 1.00 84.75 122 TRP A O 1
ATOM 1013 N N . ILE A 1 123 ? 15.650 9.775 3.784 1.00 87.38 123 ILE A N 1
ATOM 1014 C CA . ILE A 1 123 ? 14.340 10.407 4.020 1.00 87.38 123 ILE A CA 1
ATOM 1015 C C . ILE A 1 123 ? 13.276 9.329 4.264 1.00 87.38 123 ILE A C 1
ATOM 1017 O O . ILE A 1 123 ? 12.398 9.482 5.121 1.00 87.38 123 ILE A O 1
ATOM 1021 N N . LEU A 1 124 ? 13.376 8.195 3.563 1.00 88.38 124 LEU A N 1
ATOM 1022 C CA . LEU A 1 124 ? 12.483 7.068 3.795 1.00 88.38 124 LEU A CA 1
ATOM 1023 C C . LEU A 1 124 ? 12.741 6.394 5.146 1.00 88.38 124 LEU A C 1
ATOM 1025 O O . LEU A 1 124 ? 11.786 5.963 5.786 1.00 88.38 124 LEU A O 1
ATOM 1029 N N . VAL A 1 125 ? 13.996 6.325 5.614 1.00 90.81 125 VAL A N 1
ATOM 1030 C CA . VAL A 1 125 ? 14.317 5.745 6.935 1.00 90.81 125 VAL A CA 1
ATOM 1031 C C . VAL A 1 125 ? 13.611 6.546 8.031 1.00 90.81 125 VAL A C 1
ATOM 1033 O O . VAL A 1 125 ? 12.930 5.976 8.886 1.00 90.81 125 VAL A O 1
ATOM 1036 N N . LEU A 1 126 ? 13.730 7.877 7.981 1.00 90.94 126 LEU A N 1
ATOM 1037 C CA . LEU A 1 126 ? 13.121 8.769 8.966 1.00 90.94 126 LEU A CA 1
ATOM 1038 C C . LEU A 1 126 ? 11.589 8.667 8.957 1.00 90.94 126 LEU A C 1
ATOM 1040 O O . LEU A 1 126 ? 10.968 8.560 10.015 1.00 90.94 126 LEU A O 1
ATOM 1044 N N . THR A 1 127 ? 10.976 8.669 7.772 1.00 92.31 127 THR A N 1
ATOM 1045 C CA . THR A 1 127 ? 9.513 8.557 7.638 1.00 92.31 127 THR A CA 1
ATOM 1046 C C . THR A 1 127 ? 8.996 7.179 8.062 1.00 92.31 127 THR A C 1
ATOM 1048 O O . THR A 1 127 ? 7.957 7.099 8.721 1.00 92.31 127 THR A O 1
ATOM 1051 N N . ALA A 1 128 ? 9.737 6.101 7.789 1.00 93.75 128 ALA A N 1
ATOM 1052 C CA . ALA A 1 128 ? 9.411 4.763 8.274 1.00 93.75 128 ALA A CA 1
ATOM 1053 C C . ALA A 1 128 ? 9.475 4.683 9.810 1.00 93.75 128 ALA A C 1
ATOM 1055 O O . ALA A 1 128 ? 8.518 4.219 10.432 1.00 93.75 128 ALA A O 1
ATOM 1056 N N . LEU A 1 129 ? 10.527 5.211 10.448 1.00 95.62 129 LEU A N 1
ATOM 1057 C CA . LEU A 1 129 ? 10.615 5.273 11.915 1.00 95.62 129 LEU A CA 1
ATOM 1058 C C . LEU A 1 129 ? 9.473 6.090 12.530 1.00 95.62 129 LEU A C 1
ATOM 1060 O O . LEU A 1 129 ? 8.836 5.647 13.489 1.00 95.62 129 LEU A O 1
ATOM 1064 N N . LEU A 1 130 ? 9.172 7.257 11.953 1.00 95.69 130 LEU A N 1
ATOM 1065 C CA . LEU A 1 130 ? 8.073 8.103 12.409 1.00 95.69 130 LEU A CA 1
ATOM 1066 C C . LEU A 1 130 ? 6.726 7.373 12.321 1.00 95.69 130 LEU A C 1
ATOM 1068 O O . LEU A 1 130 ? 5.920 7.460 13.248 1.00 95.69 130 LEU A O 1
ATOM 1072 N N . SER A 1 131 ? 6.497 6.601 11.255 1.00 96.06 131 SER A N 1
ATOM 1073 C CA . SER A 1 131 ? 5.267 5.819 11.110 1.00 96.06 131 SER A CA 1
ATOM 1074 C C . SER A 1 131 ? 5.088 4.786 12.225 1.00 96.06 131 SER A C 1
ATOM 1076 O O . SER A 1 131 ? 3.991 4.688 12.773 1.00 96.06 131 SER A O 1
ATOM 1078 N N . ILE A 1 132 ? 6.157 4.101 12.655 1.00 97.69 132 ILE A N 1
ATOM 1079 C CA . ILE A 1 132 ? 6.110 3.168 13.792 1.00 97.69 132 ILE A CA 1
ATOM 1080 C C . ILE A 1 132 ? 5.700 3.892 15.076 1.00 97.69 132 ILE A C 1
ATOM 1082 O O . ILE A 1 132 ? 4.815 3.419 15.793 1.00 97.69 132 ILE A O 1
ATOM 1086 N N . VAL A 1 133 ? 6.276 5.067 15.348 1.00 97.62 133 VAL A N 1
ATOM 1087 C CA . VAL A 1 133 ? 5.904 5.885 16.515 1.00 97.62 133 VAL A CA 1
ATOM 1088 C C . VAL A 1 133 ? 4.425 6.277 16.456 1.00 97.62 133 VAL A C 1
ATOM 1090 O O . VAL A 1 133 ? 3.703 6.108 17.442 1.00 97.62 133 VAL A O 1
ATOM 1093 N N . CYS A 1 134 ? 3.947 6.739 15.297 1.00 97.19 134 CYS A N 1
ATOM 1094 C CA . CYS A 1 134 ? 2.542 7.080 15.081 1.00 97.19 134 CYS A CA 1
ATOM 1095 C C . CYS A 1 134 ? 1.610 5.879 15.295 1.00 97.19 134 CYS A C 1
ATOM 1097 O O . CYS A 1 134 ? 0.573 6.023 15.940 1.00 97.19 134 CYS A O 1
ATOM 1099 N N . ILE A 1 135 ? 1.982 4.694 14.809 1.00 97.25 135 ILE A N 1
ATOM 1100 C CA . ILE A 1 135 ? 1.205 3.456 14.962 1.00 97.25 135 ILE A CA 1
ATOM 1101 C C . ILE A 1 135 ? 1.114 3.051 16.430 1.00 97.25 135 ILE A C 1
ATOM 1103 O O . ILE A 1 135 ? 0.018 2.804 16.928 1.00 97.25 135 ILE A O 1
ATOM 1107 N N . VAL A 1 136 ? 2.235 3.039 17.154 1.00 97.25 136 VAL A N 1
ATOM 1108 C CA . VAL A 1 136 ? 2.247 2.708 18.586 1.00 97.25 136 VAL A CA 1
ATOM 1109 C C . VAL A 1 136 ? 1.417 3.716 19.384 1.00 97.25 136 VAL A C 1
ATOM 1111 O O . VAL A 1 136 ? 0.639 3.320 20.255 1.00 97.25 136 VAL A O 1
ATOM 1114 N N . ALA A 1 137 ? 1.535 5.011 19.077 1.00 96.50 137 ALA A N 1
ATOM 1115 C CA . ALA A 1 137 ? 0.726 6.052 19.706 1.00 96.50 137 ALA A CA 1
ATOM 1116 C C . ALA A 1 137 ? -0.773 5.854 19.428 1.00 96.50 137 ALA A C 1
ATOM 1118 O O . ALA A 1 137 ? -1.581 5.928 20.353 1.00 96.50 137 ALA A O 1
ATOM 1119 N N . TRP A 1 138 ? -1.142 5.544 18.183 1.00 96.00 138 TRP A N 1
ATOM 1120 C CA . TRP A 1 138 ? -2.520 5.265 17.786 1.00 96.00 138 TRP A CA 1
ATOM 1121 C C . TRP A 1 138 ? -3.097 4.051 18.518 1.00 96.00 138 TRP A C 1
ATOM 1123 O O . TRP A 1 138 ? -4.152 4.176 19.136 1.00 96.00 138 TRP A O 1
ATOM 1133 N N . ILE A 1 139 ? -2.379 2.923 18.536 1.00 95.38 139 ILE A N 1
ATOM 1134 C CA . ILE A 1 139 ? -2.799 1.696 19.232 1.00 95.38 139 ILE A CA 1
ATOM 1135 C C . ILE A 1 139 ? -3.009 1.975 20.723 1.00 95.38 139 ILE A C 1
ATOM 1137 O O . ILE A 1 139 ? -4.038 1.606 21.289 1.00 95.38 139 ILE A O 1
ATOM 1141 N N . ARG A 1 140 ? -2.062 2.668 21.371 1.00 95.38 140 ARG A N 1
ATOM 1142 C CA . ARG A 1 140 ? -2.173 3.026 22.794 1.00 95.38 140 ARG A CA 1
ATOM 1143 C C . ARG A 1 140 ? -3.385 3.908 23.069 1.00 95.38 140 ARG A C 1
ATOM 1145 O O . ARG A 1 140 ? -4.084 3.673 24.052 1.00 95.38 140 ARG A O 1
ATOM 1152 N N . LEU A 1 141 ? -3.635 4.910 22.225 1.00 93.44 141 LEU A N 1
ATOM 1153 C CA . LEU A 1 141 ? -4.803 5.781 22.354 1.00 93.44 141 LEU A CA 1
ATOM 1154 C C . LEU A 1 141 ? -6.107 5.001 22.151 1.00 93.44 141 LEU A C 1
ATOM 1156 O O . LEU A 1 141 ? -7.033 5.177 22.936 1.00 93.44 141 LEU A O 1
ATOM 1160 N N . GLU A 1 142 ? -6.171 4.113 21.159 1.00 92.12 142 GLU A N 1
ATOM 1161 C CA . GLU A 1 142 ? -7.365 3.312 20.870 1.00 92.12 142 GLU A CA 1
ATOM 1162 C C . GLU A 1 142 ? -7.703 2.349 22.013 1.00 92.12 142 GLU A C 1
ATOM 1164 O O . GLU A 1 142 ? -8.852 2.320 22.458 1.00 92.12 142 GLU A O 1
ATOM 1169 N N . ILE A 1 143 ? -6.701 1.637 22.548 1.00 92.31 143 ILE A N 1
ATOM 1170 C CA . ILE A 1 143 ? -6.859 0.741 23.706 1.00 92.31 143 ILE A CA 1
ATOM 1171 C C . ILE A 1 143 ? -7.283 1.535 24.944 1.00 92.31 143 ILE A C 1
ATOM 1173 O O . ILE A 1 143 ? -8.253 1.171 25.604 1.00 92.31 143 ILE A O 1
ATOM 1177 N N . LYS A 1 144 ? -6.594 2.644 25.245 1.00 92.38 144 LYS A N 1
ATOM 1178 C CA . LYS A 1 144 ? -6.894 3.484 26.415 1.00 92.38 144 LYS A CA 1
ATOM 1179 C C . LYS A 1 144 ? -8.311 4.059 26.370 1.00 92.38 144 LYS A C 1
ATOM 1181 O O . LYS A 1 144 ? -8.942 4.202 27.412 1.00 92.38 144 LYS A O 1
ATOM 1186 N N . ASN A 1 145 ? -8.793 4.409 25.181 1.00 88.50 145 ASN A N 1
ATOM 1187 C CA . ASN A 1 145 ? -10.108 5.015 24.993 1.00 88.50 145 ASN A CA 1
ATOM 1188 C C . ASN A 1 145 ? -11.239 3.984 24.840 1.00 88.50 145 ASN A C 1
ATOM 1190 O O . ASN A 1 145 ? -12.395 4.394 24.754 1.00 88.50 145 ASN A O 1
ATOM 1194 N N . GLY A 1 146 ? -10.933 2.680 24.782 1.00 85.19 146 GLY A N 1
ATOM 1195 C CA . GLY A 1 146 ? -11.937 1.617 24.673 1.00 85.19 146 GLY A CA 1
ATOM 1196 C C . GLY A 1 146 ? -12.855 1.765 23.456 1.00 85.19 146 GLY A C 1
ATOM 1197 O O . GLY A 1 146 ? -14.050 1.497 23.545 1.00 85.19 146 GLY A O 1
ATOM 1198 N N . ILE A 1 147 ? -12.333 2.262 22.329 1.00 79.50 147 ILE A N 1
ATOM 1199 C CA . ILE A 1 147 ? -13.180 2.604 21.182 1.00 79.50 147 ILE A CA 1
ATOM 1200 C C . ILE A 1 147 ? -13.733 1.338 20.536 1.00 79.50 147 ILE A C 1
ATOM 1202 O O . ILE A 1 147 ? -13.008 0.516 19.975 1.00 79.50 147 ILE A O 1
ATOM 1206 N N . HIS A 1 148 ? -15.056 1.217 20.575 1.00 75.00 148 HIS A N 1
ATOM 1207 C CA . HIS A 1 148 ? -15.772 0.168 19.873 1.00 75.00 148 HIS A CA 1
ATOM 1208 C C . HIS A 1 148 ? -15.924 0.541 18.400 1.00 75.00 148 HIS A C 1
ATOM 1210 O O . HIS A 1 148 ? -16.682 1.439 18.033 1.00 75.00 148 HIS A O 1
ATOM 1216 N N . PHE A 1 149 ? -15.196 -0.168 17.543 1.00 79.88 149 PHE A N 1
ATO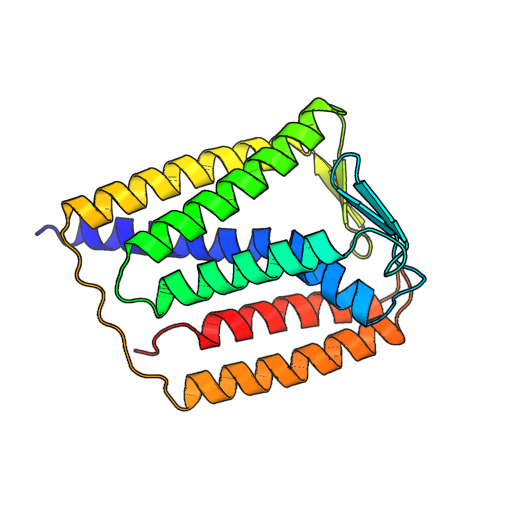M 1217 C CA . PHE A 1 149 ? -15.318 -0.021 16.101 1.00 79.88 149 PHE A CA 1
ATOM 1218 C C . PHE A 1 149 ? -16.621 -0.671 15.617 1.00 79.88 149 PHE A C 1
ATOM 1220 O O . PHE A 1 149 ? -16.797 -1.890 15.714 1.00 79.88 149 PHE A O 1
ATOM 1227 N N . LYS A 1 150 ? -17.549 0.138 15.098 1.00 82.50 150 LYS A N 1
ATOM 1228 C CA . LYS A 1 150 ? -18.773 -0.365 14.470 1.00 82.50 150 LYS A CA 1
ATOM 1229 C C . LYS A 1 150 ? -18.466 -0.767 13.031 1.00 82.50 150 LYS A C 1
ATOM 1231 O O . LYS A 1 150 ? -18.073 0.067 12.221 1.00 82.50 150 LYS A O 1
ATOM 1236 N N . ILE A 1 151 ? -18.676 -2.041 12.711 1.00 85.50 151 ILE A N 1
ATOM 1237 C CA . ILE 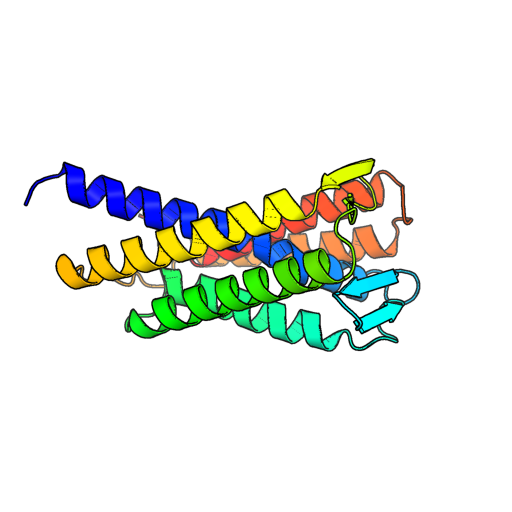A 1 151 ? -18.594 -2.514 11.329 1.00 85.50 151 ILE A CA 1
ATOM 1238 C C . ILE A 1 151 ? -19.916 -2.223 10.643 1.00 85.50 151 ILE A C 1
ATOM 1240 O O . ILE A 1 151 ? -20.966 -2.694 11.083 1.00 85.50 151 ILE A O 1
ATOM 1244 N N . ASN A 1 152 ? -19.843 -1.496 9.536 1.00 85.31 152 ASN A N 1
ATOM 1245 C CA . ASN A 1 152 ? -20.963 -1.370 8.619 1.00 85.31 152 ASN A CA 1
ATOM 1246 C C . ASN A 1 152 ? -20.930 -2.520 7.608 1.00 85.31 152 ASN A C 1
ATOM 1248 O O . ASN A 1 152 ? -19.858 -2.987 7.204 1.00 85.31 152 ASN A O 1
ATOM 1252 N N . THR A 1 153 ? -22.110 -2.968 7.186 1.00 91.12 153 THR A N 1
ATOM 1253 C CA . THR A 1 153 ? -22.255 -3.964 6.122 1.00 91.12 153 THR A CA 1
ATOM 1254 C C . THR A 1 153 ? -21.689 -3.438 4.801 1.00 91.12 153 THR A C 1
ATOM 1256 O O . THR A 1 153 ? -21.457 -2.238 4.619 1.00 91.12 153 THR A O 1
ATOM 1259 N N . TRP A 1 154 ? -21.391 -4.346 3.875 1.00 93.88 154 TRP A N 1
ATOM 1260 C CA . TRP A 1 154 ? -20.953 -3.962 2.538 1.00 93.88 154 TRP A CA 1
ATOM 1261 C C . TRP A 1 154 ? -22.108 -3.285 1.792 1.00 93.88 154 TRP A C 1
ATOM 1263 O O . TRP A 1 154 ? -23.178 -3.874 1.641 1.00 93.88 154 TRP A O 1
ATOM 1273 N N . GLN A 1 155 ? -21.914 -2.043 1.350 1.00 95.06 155 GLN A N 1
ATOM 1274 C CA . GLN A 1 155 ? -22.951 -1.274 0.664 1.00 95.06 155 GLN A CA 1
ATOM 1275 C C . GLN A 1 155 ? -22.764 -1.308 -0.858 1.00 95.06 155 GLN A C 1
ATOM 1277 O O . GLN A 1 155 ? -21.673 -1.557 -1.369 1.00 95.06 155 GLN A O 1
ATOM 1282 N N . LYS A 1 156 ? -23.823 -0.975 -1.611 1.00 95.50 156 LYS A N 1
ATOM 1283 C CA . LYS A 1 156 ? -23.781 -0.928 -3.087 1.00 95.50 156 LYS A CA 1
ATOM 1284 C C . LYS A 1 156 ? -22.675 -0.013 -3.621 1.00 95.50 156 LYS A C 1
ATOM 1286 O O . LYS A 1 156 ? -22.072 -0.321 -4.643 1.00 95.50 156 LYS A O 1
ATOM 1291 N N . GLN A 1 157 ? -22.396 1.103 -2.950 1.00 95.56 157 GLN A N 1
ATOM 1292 C CA . GLN A 1 157 ? -21.344 2.027 -3.372 1.00 95.56 157 GLN A CA 1
ATOM 1293 C C . GLN A 1 157 ? -19.934 1.445 -3.165 1.00 95.56 157 GLN A C 1
ATOM 1295 O O . GLN A 1 157 ? -19.077 1.686 -4.011 1.00 95.56 157 GLN A O 1
ATOM 1300 N N . ASN A 1 158 ? -19.714 0.593 -2.154 1.00 96.25 158 ASN A N 1
ATOM 1301 C CA . ASN A 1 158 ? -18.468 -0.171 -2.035 1.00 96.25 158 ASN A CA 1
ATOM 1302 C C . ASN A 1 158 ? -18.286 -1.111 -3.237 1.00 96.25 158 ASN A C 1
ATOM 1304 O O . ASN A 1 158 ? -17.221 -1.128 -3.847 1.00 96.25 158 ASN A O 1
ATOM 1308 N N . SER A 1 159 ? -19.347 -1.822 -3.646 1.00 96.81 159 SER A N 1
ATOM 1309 C CA . SER A 1 159 ? -19.311 -2.662 -4.853 1.00 96.81 159 SER A CA 1
ATOM 1310 C C . SER A 1 159 ? -19.023 -1.848 -6.114 1.00 96.81 159 SER A C 1
ATOM 1312 O O . SER A 1 159 ? -18.230 -2.282 -6.940 1.00 96.81 159 SER A O 1
ATOM 1314 N N . LYS A 1 160 ? -19.618 -0.655 -6.261 1.00 97.75 160 LYS A N 1
ATOM 1315 C CA . LYS A 1 160 ? -19.325 0.242 -7.393 1.00 97.75 160 LYS A CA 1
ATOM 1316 C C . LYS A 1 160 ? -17.845 0.627 -7.434 1.00 97.75 160 LYS A C 1
ATOM 1318 O O . LYS A 1 160 ? -17.235 0.525 -8.490 1.00 97.75 160 LYS A O 1
ATOM 1323 N N . MET A 1 161 ? -17.263 1.026 -6.300 1.00 97.94 161 MET A N 1
ATOM 1324 C CA . MET A 1 161 ? -15.836 1.366 -6.209 1.00 97.94 161 MET A CA 1
ATOM 1325 C C . MET A 1 161 ? -14.939 0.171 -6.546 1.00 97.94 161 MET A C 1
ATOM 1327 O O . MET A 1 161 ? -13.968 0.333 -7.280 1.00 97.94 161 MET A O 1
ATOM 1331 N N . LEU A 1 162 ? -15.292 -1.029 -6.074 1.00 97.88 162 LEU A N 1
ATOM 1332 C CA . LEU A 1 162 ? -14.564 -2.258 -6.388 1.00 97.88 162 LEU A CA 1
ATOM 1333 C C . LEU A 1 162 ? -14.625 -2.594 -7.887 1.00 97.88 162 LEU A C 1
ATOM 1335 O O . LEU A 1 162 ? -13.602 -2.919 -8.480 1.00 97.88 162 LEU A O 1
ATOM 1339 N N . ILE A 1 163 ? -15.798 -2.462 -8.515 1.00 98.44 163 ILE A N 1
ATOM 1340 C CA . ILE A 1 163 ? -15.975 -2.677 -9.960 1.00 98.44 163 ILE A CA 1
ATOM 1341 C C . ILE A 1 163 ? -15.157 -1.660 -10.764 1.00 98.44 163 ILE A C 1
ATOM 1343 O O . ILE A 1 163 ? -14.437 -2.047 -11.682 1.00 98.44 163 ILE A O 1
ATOM 1347 N N . ILE A 1 164 ? -15.220 -0.372 -10.401 1.00 98.44 164 ILE A N 1
ATOM 1348 C CA . ILE A 1 164 ? -14.412 0.685 -11.031 1.00 98.44 164 ILE A CA 1
ATOM 1349 C C . ILE A 1 164 ? -12.921 0.360 -10.898 1.00 98.44 164 ILE A C 1
ATOM 1351 O O . ILE A 1 164 ? -12.191 0.426 -11.882 1.00 98.44 164 ILE A O 1
ATOM 1355 N N . SER A 1 165 ? -12.477 -0.046 -9.706 1.00 98.38 165 SER A N 1
ATOM 1356 C CA . SER A 1 165 ? -11.098 -0.476 -9.471 1.00 98.38 165 SER A CA 1
ATOM 1357 C C . SER A 1 165 ? -10.707 -1.661 -10.367 1.00 98.38 165 SER A C 1
ATOM 1359 O O . SER A 1 165 ? -9.632 -1.649 -10.960 1.00 98.38 165 SER A O 1
ATOM 1361 N N . GLY A 1 166 ? -11.595 -2.642 -10.554 1.00 98.31 166 GLY A N 1
ATOM 1362 C CA . GLY A 1 166 ? -11.385 -3.748 -11.490 1.00 98.31 166 GLY A CA 1
ATOM 1363 C C . GLY A 1 166 ? -11.168 -3.275 -12.930 1.00 98.31 166 GLY A C 1
ATOM 1364 O O . GLY A 1 166 ? -10.181 -3.654 -13.555 1.00 98.31 166 GLY A O 1
ATOM 1365 N N . PHE A 1 167 ? -12.028 -2.391 -13.446 1.00 98.56 167 PHE A N 1
ATOM 1366 C CA . PHE A 1 167 ? -11.860 -1.822 -14.791 1.00 98.56 167 PHE A CA 1
ATOM 1367 C C . PHE A 1 167 ? -10.557 -1.033 -14.943 1.00 98.56 167 PHE A C 1
ATOM 1369 O O . PHE A 1 167 ? -9.858 -1.187 -15.944 1.00 98.56 167 PHE A O 1
ATOM 1376 N N . LEU A 1 168 ? -10.204 -0.218 -13.946 1.00 98.56 168 LEU A N 1
ATOM 1377 C CA . LEU A 1 168 ? -8.953 0.536 -13.964 1.00 98.56 168 LEU A CA 1
ATOM 1378 C C . LEU A 1 168 ? -7.725 -0.383 -13.923 1.00 98.56 168 LEU A C 1
ATOM 1380 O O . LEU A 1 168 ? -6.715 -0.051 -14.534 1.00 98.56 168 LEU A O 1
ATOM 1384 N N . LEU A 1 169 ? -7.803 -1.543 -13.261 1.00 98.44 169 LEU A N 1
ATOM 1385 C CA . LEU A 1 169 ? -6.717 -2.526 -13.255 1.00 98.44 169 LEU A CA 1
ATOM 1386 C C . LEU A 1 169 ? -6.488 -3.090 -14.659 1.00 98.44 169 LEU A C 1
ATOM 1388 O O . LEU A 1 169 ? -5.356 -3.100 -15.134 1.00 98.44 169 LEU A O 1
ATOM 1392 N N . PHE A 1 170 ? -7.554 -3.501 -15.350 1.00 98.44 170 PHE A N 1
ATOM 1393 C CA . PHE A 1 170 ? -7.441 -3.968 -16.734 1.00 98.44 170 PHE A CA 1
ATOM 1394 C C . PHE A 1 170 ? -6.895 -2.881 -17.662 1.00 98.44 170 PHE A C 1
ATOM 1396 O O . PHE A 1 170 ? -6.029 -3.163 -18.488 1.00 98.44 170 PHE A O 1
ATOM 1403 N N . LEU A 1 171 ? -7.340 -1.634 -17.486 1.00 98.38 171 LEU A N 1
ATOM 1404 C CA . LEU A 1 171 ? -6.803 -0.499 -18.230 1.00 98.38 171 LEU A CA 1
ATOM 1405 C C . LEU A 1 171 ? -5.307 -0.290 -17.948 1.00 98.38 171 LEU A C 1
ATOM 1407 O O . LEU A 1 171 ? -4.540 -0.113 -18.887 1.00 98.38 171 LEU A O 1
ATOM 1411 N N . ALA A 1 172 ? -4.872 -0.340 -16.686 1.00 97.94 172 ALA A N 1
ATOM 1412 C CA . ALA A 1 172 ? -3.463 -0.203 -16.322 1.00 97.94 172 ALA A CA 1
ATOM 1413 C C . ALA A 1 172 ? -2.596 -1.306 -16.944 1.00 97.94 172 ALA A C 1
ATOM 1415 O O . ALA A 1 172 ? -1.559 -1.005 -17.533 1.00 97.94 172 ALA A O 1
ATOM 1416 N N . ILE A 1 173 ? -3.037 -2.566 -16.859 1.00 97.62 173 ILE A N 1
ATOM 1417 C CA . ILE A 1 173 ? -2.352 -3.717 -17.469 1.00 97.62 173 ILE A CA 1
ATOM 1418 C C . ILE A 1 173 ? -2.235 -3.516 -18.982 1.00 97.62 173 ILE A C 1
ATOM 1420 O O . ILE A 1 173 ? -1.145 -3.664 -19.535 1.00 97.62 173 ILE A O 1
ATOM 1424 N N . TYR A 1 174 ? -3.328 -3.116 -19.640 1.00 97.69 174 TYR A N 1
ATOM 1425 C CA . TYR A 1 174 ? -3.324 -2.818 -21.068 1.00 97.69 174 TYR A CA 1
ATOM 1426 C C . TYR A 1 174 ? -2.317 -1.712 -21.406 1.00 97.69 174 TYR A C 1
ATOM 1428 O O . TYR A 1 174 ? -1.456 -1.918 -22.259 1.00 97.69 174 TYR A O 1
ATOM 1436 N N . LEU A 1 175 ? -2.352 -0.577 -20.702 1.00 96.69 175 LEU A N 1
ATOM 1437 C CA . LEU A 1 175 ? -1.425 0.532 -20.938 1.00 96.69 175 LEU A CA 1
ATOM 1438 C C . LEU A 1 175 ? 0.040 0.124 -20.723 1.00 96.69 175 LEU A C 1
ATOM 1440 O O . LEU A 1 175 ? 0.888 0.508 -21.523 1.00 96.69 175 LEU A O 1
ATOM 1444 N N . PHE A 1 176 ? 0.355 -0.685 -19.706 1.00 94.81 176 PHE A N 1
ATOM 1445 C CA . PHE A 1 176 ? 1.712 -1.216 -19.529 1.00 94.81 176 PHE A CA 1
ATOM 1446 C C . PHE A 1 176 ? 2.130 -2.168 -20.651 1.00 94.81 176 PHE A C 1
ATOM 1448 O O . PHE A 1 176 ? 3.304 -2.171 -21.020 1.00 94.81 176 PHE A O 1
ATOM 1455 N N . SER A 1 177 ? 1.197 -2.948 -21.204 1.00 94.50 177 SER A N 1
ATOM 1456 C CA . SER A 1 177 ? 1.497 -3.888 -22.291 1.00 94.50 177 SER A CA 1
ATOM 1457 C C . SER A 1 177 ? 1.876 -3.191 -23.599 1.00 94.50 177 SER A C 1
ATOM 1459 O O . SER A 1 177 ? 2.746 -3.678 -24.320 1.00 94.50 177 SER A O 1
ATOM 1461 N N . VAL A 1 178 ? 1.283 -2.024 -23.879 1.00 95.00 178 VAL A N 1
ATOM 1462 C CA . VAL A 1 178 ? 1.572 -1.228 -25.086 1.00 95.00 178 VAL A CA 1
ATOM 1463 C C . VAL A 1 178 ? 2.596 -0.109 -24.853 1.00 95.00 178 VAL A C 1
ATOM 1465 O O . VAL A 1 178 ? 3.165 0.417 -25.805 1.00 95.00 178 VAL A O 1
ATOM 1468 N N . GLY A 1 179 ? 2.823 0.289 -23.599 1.00 89.94 179 GLY A N 1
ATOM 1469 C CA . GLY A 1 179 ? 3.750 1.354 -23.223 1.00 89.94 179 GLY A CA 1
ATOM 1470 C C . GLY A 1 179 ? 5.212 0.905 -23.229 1.00 89.94 179 GLY A C 1
ATOM 1471 O O . GLY A 1 179 ? 5.522 -0.258 -22.983 1.00 89.94 179 GLY A O 1
ATOM 1472 N N . ASP A 1 180 ? 6.135 1.842 -23.450 1.00 85.69 180 ASP A N 1
ATOM 1473 C CA . ASP A 1 180 ? 7.587 1.632 -23.362 1.00 85.69 180 ASP A CA 1
ATOM 1474 C C . ASP A 1 180 ? 8.183 2.265 -22.110 1.00 85.69 180 ASP A C 1
ATOM 1476 O O . ASP A 1 180 ? 7.544 3.088 -21.463 1.00 85.69 180 ASP A O 1
ATOM 1480 N N . ASN A 1 181 ? 9.410 1.883 -21.740 1.00 73.25 181 ASN A N 1
ATOM 1481 C CA . ASN A 1 181 ? 9.971 2.151 -20.408 1.00 73.25 181 ASN A CA 1
ATOM 1482 C C . ASN A 1 181 ? 10.062 3.646 -20.019 1.00 73.25 181 ASN A C 1
ATOM 1484 O O . ASN A 1 181 ? 10.252 3.927 -18.838 1.00 73.25 181 ASN A O 1
ATOM 1488 N N . TYR A 1 182 ? 9.857 4.579 -20.960 1.00 74.81 182 TYR A N 1
ATOM 1489 C CA . TYR A 1 182 ? 9.927 6.030 -20.740 1.00 74.81 182 TYR A CA 1
ATOM 1490 C C . TYR A 1 182 ? 8.939 6.854 -21.592 1.00 74.81 182 TYR A C 1
ATOM 1492 O O . TYR A 1 182 ? 9.217 8.007 -21.906 1.00 74.81 182 TYR A O 1
ATOM 1500 N N . ASN A 1 183 ? 7.798 6.290 -22.006 1.00 87.25 183 ASN A N 1
ATOM 1501 C CA . ASN A 1 183 ? 6.802 7.044 -22.780 1.00 87.25 183 ASN A CA 1
ATOM 1502 C C . ASN A 1 183 ? 5.597 7.501 -21.932 1.00 87.25 183 ASN A C 1
ATOM 1504 O O . ASN A 1 183 ? 5.348 7.009 -20.831 1.00 87.25 183 ASN A O 1
ATOM 1508 N N . TRP A 1 184 ? 4.817 8.443 -22.474 1.00 91.62 184 TRP A N 1
ATOM 1509 C CA . TRP A 1 184 ? 3.633 9.001 -21.806 1.00 91.62 184 TRP A CA 1
ATOM 1510 C C . TRP A 1 184 ? 2.557 7.944 -21.494 1.00 91.62 184 TRP A C 1
ATOM 1512 O O . TRP A 1 184 ? 1.788 8.105 -20.543 1.00 91.62 184 TRP A O 1
ATOM 1522 N N . ILE A 1 185 ? 2.521 6.849 -22.262 1.00 94.31 185 ILE A N 1
ATOM 1523 C CA . ILE A 1 185 ? 1.608 5.719 -22.052 1.00 94.31 185 ILE A CA 1
ATOM 1524 C C . ILE A 1 185 ? 1.947 5.015 -20.734 1.00 94.31 185 ILE A C 1
ATOM 1526 O O . ILE A 1 185 ? 1.057 4.788 -19.917 1.00 94.31 185 ILE A O 1
ATOM 1530 N N . THR A 1 186 ? 3.229 4.751 -20.471 1.00 91.31 186 THR A N 1
ATOM 1531 C CA . THR A 1 186 ? 3.691 4.168 -19.203 1.00 91.31 186 THR A CA 1
ATOM 1532 C C . THR A 1 186 ? 3.427 5.098 -18.024 1.00 91.31 186 THR A C 1
ATOM 1534 O O . THR A 1 186 ? 2.948 4.644 -16.985 1.00 91.31 186 THR A O 1
ATOM 1537 N N . SER A 1 187 ? 3.640 6.408 -18.178 1.00 92.06 187 SER A N 1
ATOM 1538 C CA . SER A 1 187 ? 3.278 7.379 -17.135 1.00 92.06 187 SER A CA 1
ATOM 1539 C C . SER A 1 187 ? 1.771 7.376 -16.851 1.00 92.06 187 SER A C 1
ATOM 1541 O O . SER A 1 187 ? 1.356 7.416 -15.692 1.00 92.06 187 SER A O 1
ATOM 1543 N N . SER A 1 188 ? 0.944 7.236 -17.891 1.00 95.06 188 SER A N 1
ATOM 1544 C CA . SER A 1 188 ? -0.509 7.084 -17.749 1.00 95.06 188 SER A CA 1
ATOM 1545 C C . SER A 1 188 ? -0.871 5.780 -17.034 1.00 95.06 188 SER A C 1
ATOM 1547 O O . SER A 1 188 ? -1.706 5.796 -16.135 1.00 95.06 188 SER A O 1
ATOM 1549 N N . ALA A 1 189 ? -0.202 4.668 -17.356 1.00 95.75 189 ALA A N 1
ATOM 1550 C CA . ALA A 1 189 ? -0.392 3.383 -16.682 1.00 95.75 189 ALA A CA 1
ATOM 1551 C C . ALA A 1 189 ? -0.087 3.470 -15.176 1.00 95.75 189 ALA A C 1
ATOM 1553 O O . ALA A 1 189 ? -0.855 2.961 -14.357 1.00 95.75 189 ALA A O 1
ATOM 1554 N N . ILE A 1 190 ? 0.988 4.174 -14.796 1.00 94.12 190 ILE A N 1
ATOM 1555 C CA . ILE A 1 190 ? 1.343 4.429 -13.391 1.00 94.12 190 ILE A CA 1
ATOM 1556 C C . ILE A 1 190 ? 0.230 5.218 -12.692 1.00 94.12 190 ILE A C 1
ATOM 1558 O O . ILE A 1 190 ? -0.240 4.801 -11.634 1.00 94.12 190 ILE A O 1
ATOM 1562 N N . ILE A 1 191 ? -0.235 6.322 -13.288 1.00 95.94 191 ILE A N 1
ATOM 1563 C CA . ILE A 1 191 ? -1.309 7.150 -12.716 1.00 95.94 191 ILE A CA 1
ATOM 1564 C C . ILE A 1 191 ? -2.598 6.336 -12.561 1.00 95.94 191 ILE A C 1
ATOM 1566 O O . ILE A 1 191 ? -3.201 6.343 -11.486 1.00 95.94 191 ILE A O 1
ATOM 1570 N N . VAL A 1 192 ? -2.998 5.590 -13.596 1.00 98.06 192 VAL A N 1
ATOM 1571 C CA . VAL A 1 192 ? -4.178 4.715 -13.554 1.00 98.06 192 VAL A CA 1
ATOM 1572 C C . VAL A 1 192 ? -4.032 3.671 -12.448 1.00 98.06 192 VAL A C 1
ATOM 1574 O O . VAL A 1 192 ? -4.991 3.446 -11.720 1.00 98.06 192 VAL A O 1
ATOM 1577 N N . THR A 1 193 ? -2.842 3.096 -12.250 1.00 97.81 193 THR A N 1
ATOM 1578 C CA . THR A 1 193 ? -2.582 2.123 -11.173 1.00 97.81 193 THR A CA 1
ATOM 1579 C C . THR A 1 193 ? -2.708 2.749 -9.782 1.00 97.81 193 THR A C 1
ATOM 1581 O O . THR A 1 193 ? -3.302 2.149 -8.887 1.00 97.81 193 THR A O 1
ATOM 1584 N N . ILE A 1 194 ? -2.204 3.972 -9.585 1.00 97.25 194 ILE A N 1
ATOM 1585 C CA . ILE A 1 194 ? -2.341 4.699 -8.312 1.00 97.25 194 ILE A CA 1
ATOM 1586 C C . ILE A 1 194 ? -3.816 4.992 -8.023 1.00 97.25 194 ILE A C 1
ATOM 1588 O O . ILE A 1 194 ? -4.299 4.716 -6.924 1.00 97.25 194 ILE A O 1
ATOM 1592 N N . ILE A 1 195 ? -4.549 5.514 -9.011 1.00 98.19 195 ILE A N 1
ATOM 1593 C CA . ILE A 1 195 ? -5.983 5.799 -8.878 1.00 98.19 195 ILE A CA 1
ATOM 1594 C C . ILE A 1 195 ? -6.745 4.501 -8.594 1.00 98.19 195 ILE A C 1
ATOM 1596 O O . ILE A 1 195 ? -7.533 4.442 -7.653 1.00 98.19 195 ILE A O 1
ATOM 1600 N N . GLN A 1 196 ? -6.475 3.440 -9.353 1.00 98.25 196 GLN A N 1
ATOM 1601 C CA . GLN A 1 196 ? -7.068 2.121 -9.162 1.00 98.25 196 GLN A CA 1
ATOM 1602 C C . GLN A 1 196 ? -6.890 1.613 -7.730 1.00 98.25 196 GLN A C 1
ATOM 1604 O O . GLN A 1 196 ? -7.854 1.120 -7.131 1.00 98.25 196 GLN A O 1
ATOM 1609 N N . TRP A 1 197 ? -5.683 1.759 -7.181 1.00 98.12 197 TRP A N 1
ATOM 1610 C CA . TRP A 1 197 ? -5.354 1.346 -5.824 1.00 98.12 197 TRP A CA 1
ATOM 1611 C C . TRP A 1 197 ? -6.125 2.150 -4.776 1.00 98.12 197 TRP A C 1
ATOM 1613 O O . TRP A 1 197 ? -6.691 1.577 -3.846 1.00 98.12 197 TRP A O 1
ATOM 1623 N N . ILE A 1 198 ? -6.242 3.469 -4.965 1.00 97.69 198 ILE A N 1
ATOM 1624 C CA . ILE A 1 198 ? -7.076 4.325 -4.112 1.00 97.69 198 ILE A CA 1
ATOM 1625 C C . ILE A 1 198 ? -8.532 3.842 -4.143 1.00 97.69 198 ILE A C 1
ATOM 1627 O O . ILE A 1 198 ? -9.111 3.618 -3.084 1.00 97.69 198 ILE A O 1
ATOM 1631 N N . PHE A 1 199 ? -9.111 3.596 -5.325 1.00 98.00 199 PHE A N 1
ATOM 1632 C CA . PHE A 1 199 ? -10.484 3.086 -5.447 1.00 98.00 199 PHE A CA 1
ATOM 1633 C C . PHE A 1 199 ? -10.681 1.725 -4.768 1.00 98.00 199 PHE A C 1
ATOM 1635 O O . PHE A 1 199 ? -11.727 1.499 -4.154 1.00 98.00 199 PHE A O 1
ATOM 1642 N N . LEU A 1 200 ? -9.683 0.834 -4.828 1.00 97.94 200 LEU A N 1
ATOM 1643 C CA . LEU A 1 200 ? -9.729 -0.440 -4.109 1.00 97.94 200 LEU A CA 1
ATOM 1644 C C . LEU A 1 200 ? -9.825 -0.206 -2.598 1.00 97.94 200 LEU A C 1
ATOM 1646 O O . LEU A 1 200 ? -10.682 -0.786 -1.935 1.00 97.94 200 LEU A O 1
ATOM 1650 N N . VAL A 1 201 ? -8.994 0.680 -2.052 1.00 97.00 201 VAL A N 1
ATOM 1651 C CA . VAL A 1 201 ? -8.985 0.980 -0.615 1.00 97.00 201 VAL A CA 1
ATOM 1652 C C . VAL A 1 201 ? -10.254 1.703 -0.172 1.00 97.00 201 VAL A C 1
ATOM 1654 O O . VAL A 1 201 ? -10.820 1.357 0.866 1.00 97.00 201 VAL A O 1
ATOM 1657 N N . GLU A 1 202 ? -10.747 2.664 -0.955 1.00 96.00 202 GLU A N 1
ATOM 1658 C CA . GLU A 1 202 ? -12.031 3.326 -0.694 1.00 96.00 202 GLU A CA 1
ATOM 1659 C C . GLU A 1 202 ? -13.190 2.318 -0.682 1.00 96.00 202 GLU A C 1
ATOM 1661 O O . GLU A 1 202 ? -14.092 2.430 0.149 1.00 96.00 202 GLU A O 1
ATOM 1666 N N . SER A 1 203 ? -13.135 1.267 -1.512 1.00 97.12 203 SER A N 1
ATOM 1667 C CA . SER A 1 203 ? -14.144 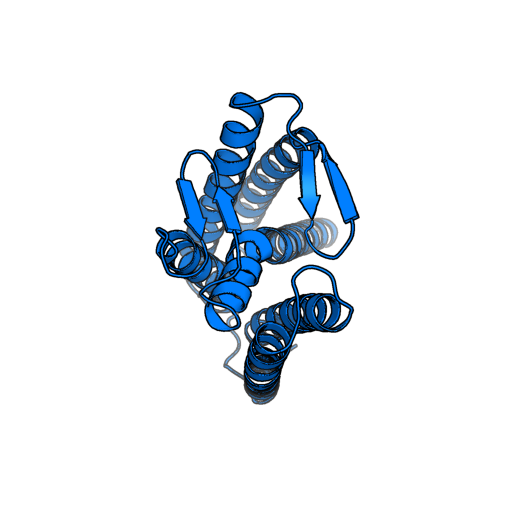0.201 -1.490 1.00 97.12 203 SER A CA 1
ATOM 1668 C C . SER A 1 203 ? -14.224 -0.512 -0.133 1.00 97.12 203 SER A C 1
ATOM 1670 O O . SER A 1 203 ? -15.299 -0.959 0.268 1.00 97.12 203 SER A O 1
ATOM 1672 N N . PHE A 1 204 ? -13.135 -0.555 0.638 1.00 96.25 204 PHE A N 1
ATOM 1673 C CA . PHE A 1 204 ? -13.136 -1.154 1.972 1.00 96.25 204 PHE A CA 1
ATOM 1674 C C . PHE A 1 204 ? -13.690 -0.229 3.049 1.00 96.25 204 PHE A C 1
ATOM 1676 O O . PHE A 1 204 ? -14.155 -0.730 4.073 1.00 96.25 204 PHE A O 1
ATOM 1683 N N . LYS A 1 205 ? -13.697 1.091 2.846 1.00 93.19 205 LYS A N 1
ATOM 1684 C CA . LYS A 1 205 ? -14.150 2.031 3.874 1.00 93.19 205 LYS A CA 1
ATOM 1685 C C . LYS A 1 205 ? -15.662 1.935 4.108 1.00 93.19 205 LYS A C 1
ATOM 1687 O O . LYS A 1 205 ? -16.431 1.734 3.163 1.00 93.19 205 LYS A O 1
ATOM 1692 N N . PRO A 1 206 ? -16.125 2.086 5.360 1.00 87.31 206 PRO A N 1
ATOM 1693 C CA . PRO A 1 206 ? -17.539 2.287 5.622 1.00 87.31 206 PRO A CA 1
ATOM 1694 C C . PRO A 1 206 ? -17.962 3.644 5.052 1.00 87.31 206 PRO A C 1
ATOM 1696 O O . PRO A 1 206 ? -17.302 4.655 5.287 1.00 87.31 206 PRO A O 1
ATOM 1699 N N . ILE A 1 207 ? -19.063 3.658 4.311 1.00 83.50 207 ILE A N 1
ATOM 1700 C CA . ILE A 1 207 ? -19.675 4.891 3.820 1.00 83.50 207 ILE A CA 1
ATOM 1701 C C . ILE A 1 207 ? -20.640 5.356 4.911 1.00 83.50 207 ILE A C 1
ATOM 1703 O O . ILE A 1 207 ? -21.425 4.550 5.426 1.00 83.50 207 ILE A O 1
ATOM 1707 N N . LEU A 1 208 ? -20.461 6.608 5.334 1.00 68.94 208 LEU A N 1
ATOM 1708 C CA . LEU A 1 208 ? -21.267 7.274 6.356 1.00 68.94 208 LEU A CA 1
ATOM 1709 C C . LEU A 1 208 ? -22.510 7.899 5.731 1.00 68.94 208 LEU A C 1
ATOM 1711 O O . LEU A 1 208 ? -22.380 8.436 4.608 1.00 68.94 208 LEU A O 1
#

Secondary structure (DSSP, 8-state):
--HHHHHHHHHHHHHHHHHHHHHHHHHHHHHHHHHH-TTS-EEEETTEEEEGGGS-THHHHHHHHHHHHHHHHHHH-S-HHHHHHHHHHHHHHHHHHHHHHHHH-TTPEEEETTTTEEEEHHHHHHHHHHHHHHHHHHHHHHHHHT---PPPPPPHHHHHHHHHHHHHHHHHHHHHHH--TTSHHHHHHHHHHHHHHHHHHHHHSPP-

Organism: NCBI:txid1137780

Foldseek 3Di:
DDPVLVVVLVVLLVVLLVVLLVLLCVLQVLLLLLLLPQAADWDDQQPFIDGRVRGPNVVSVVSNVLSLQLLLLSAANQPCVSNLVSSLVNLVVQLVSLVSQCVVDVQDWDADFQPRDTDGSVVSNVVSVVSNVSSVVSVVSCVVVVDRRDHDDQDPVLVVLLVLLVVLSVQLSNLSNPDDRHDPSPVVSSVSSSVSSVSNSVSSHDDD

Radius of gyration: 18.27 Å; chains: 1; bounding box: 49×32×52 Å

Sequence (208 aa):
MKPKLLNIQFYLFKGIIIWSIITSLFTWLPLVRIIGKPDKYYWGILNVSGEGANGPYWIFVLGLTLAVSLLYSAFRVKARIYSYITILLWHLLVLYLVVMGFLQSKDTTIQGQGLHWEFPIWILVLTALLSIVCIVAWIRLEIKNGIHFKINTWQKQNSKMLIISGFLLFLAIYLFSVGDNYNWITSSAIIVTIIQWIFLVESFKPIL